Protein AF-A0A5D0MDZ2-F1 (afdb_monomer_lite)

Organism: NCBI:txid2703815

Radius of gyration: 23.21 Å; chains: 1; bounding box: 56×74×59 Å

Sequence (274 aa):
MYKKFIVL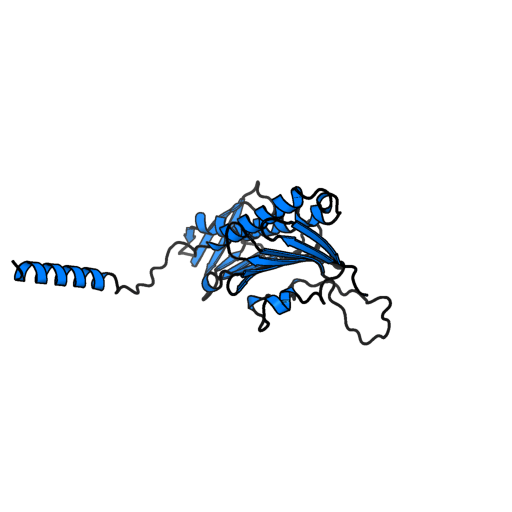ITVLLLVLFGFACSSSTGSSNNPPDADFMSTVNSSVDDLSLAAAGDSSYSEHSSYDSLFGTNPGLFPLFQNYMNLYEDFSVNATYNSQEDRWEATVPDPEEPTSDITVYGIMSDNYIELYISGSSNFEVFFYPDEDSITINITGDPSTSNPHIRAELYKSGDYYYGFTILQDSLSYACFTKFKFKNIDPTDDFQLYYGSYRPLIYSNISSLDNPAVAEVDISTYPYLRDRTVDPDSWYMNLDDMYEQINITFDGTLFEATELMGVM

Structure (mmCIF, N/CA/C/O backbone):
data_AF-A0A5D0MDZ2-F1
#
_entry.id   AF-A0A5D0MDZ2-F1
#
loop_
_atom_site.group_PDB
_atom_site.id
_atom_site.type_symbol
_atom_site.label_atom_id
_atom_site.label_alt_id
_atom_site.label_comp_id
_atom_site.label_asym_id
_atom_site.label_entity_id
_atom_site.label_seq_id
_atom_site.pdbx_PDB_ins_code
_atom_site.Cartn_x
_atom_site.Cartn_y
_atom_site.Cartn_z
_atom_site.occupancy
_atom_site.B_iso_or_equiv
_atom_site.auth_seq_id
_atom_site.auth_comp_id
_atom_site.auth_asym_id
_atom_site.auth_atom_id
_atom_site.pdbx_PDB_model_num
ATOM 1 N N . MET A 1 1 ? -29.719 -51.797 27.873 1.00 57.38 1 MET A N 1
ATOM 2 C CA . MET A 1 1 ? -28.602 -50.842 27.672 1.00 57.38 1 MET A CA 1
ATOM 3 C C . MET A 1 1 ? -28.924 -49.781 26.614 1.00 57.38 1 MET A C 1
ATOM 5 O O . MET A 1 1 ? -28.650 -48.620 26.871 1.00 57.38 1 MET A O 1
ATOM 9 N N . TYR A 1 2 ? -29.635 -50.119 25.529 1.00 54.00 2 TYR A N 1
ATOM 10 C CA . TYR A 1 2 ? -30.094 -49.174 24.489 1.00 54.00 2 TYR A CA 1
ATOM 11 C C . TYR A 1 2 ? -30.832 -47.911 24.980 1.00 54.00 2 TYR A C 1
ATOM 13 O O . TYR A 1 2 ? -30.554 -46.821 24.496 1.00 54.00 2 TYR A O 1
ATOM 21 N N . LYS A 1 3 ? -31.710 -48.006 25.990 1.00 51.12 3 LYS A N 1
ATOM 22 C CA . LYS A 1 3 ? -32.445 -46.830 26.507 1.00 51.12 3 LYS A CA 1
ATOM 23 C C . LYS A 1 3 ? -31.541 -45.765 27.144 1.00 51.12 3 LYS A C 1
ATOM 25 O O . LYS A 1 3 ? -31.846 -44.587 27.049 1.00 51.12 3 LYS A O 1
ATOM 30 N N . LYS A 1 4 ? -30.420 -46.165 27.759 1.00 60.06 4 LYS A N 1
ATOM 31 C CA . LYS A 1 4 ? -29.449 -45.219 28.338 1.00 60.06 4 LYS A CA 1
ATOM 32 C C . LYS A 1 4 ? -28.600 -44.547 27.251 1.00 60.06 4 LYS A C 1
ATOM 34 O O . LYS A 1 4 ? -28.226 -43.394 27.404 1.00 60.06 4 LYS A O 1
ATOM 39 N N . PHE A 1 5 ? -28.361 -45.251 26.143 1.00 67.38 5 PHE A N 1
ATOM 40 C CA . PHE A 1 5 ? -27.602 -44.749 24.996 1.00 67.38 5 PHE A CA 1
ATOM 41 C C . PHE A 1 5 ? -28.387 -43.696 24.195 1.00 67.38 5 PHE A C 1
ATOM 43 O O . PHE A 1 5 ? -27.829 -42.678 23.807 1.00 67.38 5 PHE A O 1
ATOM 50 N N . ILE A 1 6 ? -29.703 -43.884 24.034 1.00 75.81 6 ILE A N 1
ATOM 51 C CA . ILE A 1 6 ? -30.580 -42.905 23.364 1.00 75.81 6 ILE A CA 1
ATOM 52 C C . ILE A 1 6 ? -30.679 -41.604 24.172 1.00 75.81 6 ILE A C 1
ATOM 54 O O . ILE A 1 6 ? -30.621 -40.520 23.598 1.00 75.81 6 ILE A O 1
ATOM 58 N N . VAL A 1 7 ? -30.769 -41.697 25.504 1.00 75.25 7 VAL A N 1
ATOM 59 C CA . VAL A 1 7 ? -30.773 -40.510 26.377 1.00 75.25 7 VAL A CA 1
ATOM 60 C C . VAL A 1 7 ? -29.446 -39.756 26.270 1.00 75.25 7 VAL A C 1
ATOM 62 O O . VAL A 1 7 ? -29.462 -38.538 26.143 1.00 75.25 7 VAL A O 1
ATOM 65 N N . LEU A 1 8 ? -28.314 -40.467 26.231 1.00 74.56 8 LEU A N 1
ATOM 66 C CA . LEU A 1 8 ? -26.996 -39.855 26.053 1.00 74.56 8 LEU A CA 1
ATOM 67 C C . LEU A 1 8 ? -26.884 -39.108 24.713 1.00 74.56 8 LEU A C 1
ATOM 69 O O . LEU A 1 8 ? -26.461 -37.960 24.704 1.00 74.56 8 LEU A O 1
ATOM 73 N N . ILE A 1 9 ? -27.317 -39.719 23.605 1.00 78.75 9 ILE A N 1
ATOM 74 C CA . ILE A 1 9 ? -27.289 -39.091 22.271 1.00 78.75 9 ILE A CA 1
ATOM 75 C C . ILE A 1 9 ? -28.215 -37.872 22.202 1.00 78.75 9 ILE A C 1
ATOM 77 O O . ILE A 1 9 ? -27.853 -36.865 21.607 1.00 78.75 9 ILE A O 1
ATOM 81 N N . THR A 1 10 ? -29.387 -37.935 22.836 1.00 73.81 10 THR A N 1
ATOM 82 C CA . THR A 1 10 ? -30.348 -36.819 22.835 1.00 73.81 10 THR A CA 1
ATOM 83 C C . THR A 1 10 ? -29.827 -35.637 23.654 1.00 73.81 10 THR A C 1
ATOM 85 O O . THR A 1 10 ? -29.972 -34.495 23.234 1.00 73.81 10 THR A O 1
ATOM 88 N N . VAL A 1 11 ? -29.167 -35.899 24.789 1.00 74.62 11 VAL A N 1
ATOM 89 C CA . VAL A 1 11 ? -28.489 -34.862 25.583 1.00 74.62 11 VAL A CA 1
ATOM 90 C C . VAL A 1 11 ? -27.297 -34.285 24.816 1.00 74.62 11 VAL A C 1
ATOM 92 O O . VAL A 1 11 ? -27.131 -33.072 24.803 1.00 74.62 11 VAL A O 1
ATOM 95 N N . LEU A 1 12 ? -26.515 -35.117 24.119 1.00 69.06 12 LEU A N 1
ATOM 96 C CA . LEU A 1 12 ? -25.393 -34.648 23.302 1.00 69.06 12 LEU A CA 1
ATOM 97 C C . LEU A 1 12 ? -25.867 -33.768 22.132 1.00 69.06 12 LEU A C 1
ATOM 99 O O . LEU A 1 12 ? -25.274 -32.728 21.873 1.00 69.06 12 LEU A O 1
ATOM 103 N N . LEU A 1 13 ? -26.967 -34.142 21.469 1.00 70.56 13 LEU A N 1
ATOM 104 C CA . LEU A 1 13 ? -27.598 -33.337 20.420 1.00 70.56 13 LEU A CA 1
ATOM 105 C C . LEU A 1 13 ? -28.177 -32.029 20.972 1.00 70.56 13 LEU A C 1
ATOM 107 O O . LEU A 1 13 ? -28.015 -30.996 20.341 1.00 70.56 13 LEU A O 1
ATOM 111 N N . LEU A 1 14 ? -28.792 -32.033 22.158 1.00 63.97 14 LEU A N 1
ATOM 112 C CA . LEU A 1 14 ? -29.281 -30.806 22.801 1.00 63.97 14 LEU A CA 1
ATOM 113 C C . LEU A 1 14 ? -28.146 -29.862 23.217 1.00 63.97 14 LEU A C 1
ATOM 115 O O . LEU A 1 14 ? -28.309 -28.652 23.111 1.00 63.97 14 LEU A O 1
ATOM 119 N N . VAL A 1 15 ? -26.994 -30.394 23.638 1.00 65.88 15 VAL A N 1
ATOM 120 C CA . VAL A 1 15 ? -25.789 -29.589 23.901 1.00 65.88 15 VAL A CA 1
ATOM 121 C C . VAL A 1 15 ? -25.212 -29.036 22.593 1.00 65.88 15 VAL A C 1
ATOM 123 O O . VAL A 1 15 ? -24.874 -27.861 22.542 1.00 65.88 15 VAL A O 1
ATOM 126 N N . LEU A 1 16 ? -25.179 -29.825 21.512 1.00 55.69 16 LEU A N 1
ATOM 127 C CA . LEU A 1 16 ? -24.706 -29.370 20.196 1.00 55.69 16 LEU A CA 1
ATOM 128 C C . LEU A 1 16 ? -25.635 -28.327 19.545 1.00 55.69 16 LEU A C 1
ATOM 130 O O . LEU A 1 16 ? -25.147 -27.400 18.912 1.00 55.69 16 LEU A O 1
ATOM 134 N N . PHE A 1 17 ? -26.955 -28.419 19.742 1.00 52.59 17 PHE A N 1
ATOM 135 C CA . PHE A 1 17 ? -27.912 -27.397 19.291 1.00 52.59 17 PHE A CA 1
ATOM 136 C C . PHE A 1 17 ? -27.981 -26.177 20.229 1.00 52.59 17 PHE A C 1
ATOM 138 O O . PHE A 1 17 ? -28.345 -25.090 19.788 1.00 52.59 17 PHE A O 1
ATOM 145 N N . GLY A 1 18 ? -27.597 -26.322 21.503 1.00 46.03 18 GLY A N 1
ATOM 146 C CA . GLY A 1 18 ? -27.514 -25.222 22.471 1.00 46.03 18 GLY A CA 1
ATOM 147 C C . GLY A 1 18 ? -26.340 -24.261 22.245 1.00 46.03 18 GLY A C 1
ATOM 148 O O . GLY A 1 18 ? -26.407 -23.128 22.705 1.00 46.03 18 GLY A O 1
ATOM 149 N N . PHE A 1 19 ? -25.306 -24.674 21.501 1.00 48.75 19 PHE A N 1
ATOM 150 C CA . PHE A 1 19 ? -24.190 -23.812 21.074 1.00 48.75 19 PHE A CA 1
ATOM 151 C C . PHE A 1 19 ? -24.378 -23.199 19.671 1.00 48.75 19 PHE A C 1
ATOM 153 O O . PHE A 1 19 ? -23.482 -22.521 19.181 1.00 48.75 19 PHE A O 1
ATOM 160 N N . ALA A 1 20 ? -25.542 -23.387 19.036 1.00 39.00 20 ALA A N 1
ATOM 161 C CA . ALA A 1 20 ? -25.882 -22.792 17.735 1.00 39.00 20 ALA A CA 1
ATOM 162 C C . ALA A 1 20 ? -26.989 -21.717 17.814 1.00 39.00 20 ALA A C 1
ATOM 164 O O . ALA A 1 20 ? -27.536 -21.319 16.790 1.00 39.00 20 ALA A O 1
ATOM 165 N N . CYS A 1 21 ? -27.323 -21.231 19.014 1.00 40.91 21 CYS A N 1
ATOM 166 C CA . CYS A 1 21 ? -28.296 -20.154 19.213 1.00 40.91 21 CYS A CA 1
ATOM 167 C C . CYS A 1 21 ? -27.815 -19.165 20.282 1.00 40.91 21 CYS A C 1
ATOM 169 O O . CYS A 1 21 ? -28.290 -19.161 21.415 1.00 40.91 21 CYS A O 1
ATOM 171 N N . SER A 1 22 ? -26.904 -18.284 19.883 1.00 29.73 22 SER A N 1
ATOM 172 C CA . SER A 1 22 ? -26.732 -16.975 20.511 1.00 29.73 22 SER A CA 1
ATOM 173 C C . SER A 1 22 ? -26.185 -15.997 19.478 1.00 29.73 22 SER A C 1
ATOM 175 O O . SER A 1 22 ? -24.995 -15.709 19.440 1.00 29.73 22 SER A O 1
ATOM 177 N N . SER A 1 23 ? -27.077 -15.459 18.645 1.00 39.12 23 SER A N 1
ATOM 178 C CA . SER A 1 23 ? -26.894 -14.128 18.070 1.00 39.12 23 SER A CA 1
ATOM 179 C C . SER A 1 23 ? -27.088 -13.106 19.195 1.00 39.12 23 SER A C 1
ATOM 181 O O . SER A 1 23 ? -28.145 -12.493 19.337 1.00 39.12 23 SER A O 1
ATOM 183 N N . SER A 1 24 ? -26.087 -13.000 20.063 1.00 30.98 24 SER A N 1
ATOM 184 C CA . SER A 1 24 ? -25.822 -11.775 20.801 1.00 30.98 24 SER A CA 1
ATOM 185 C C . SER A 1 24 ? -24.787 -11.023 19.983 1.00 30.98 24 SER A C 1
ATOM 187 O O . SER A 1 24 ? -23.686 -11.534 19.797 1.00 30.98 24 SER A O 1
ATOM 189 N N . THR A 1 25 ? -25.125 -9.830 19.503 1.00 40.22 25 THR A N 1
ATOM 190 C CA . THR A 1 25 ? -24.143 -8.792 19.181 1.00 40.22 25 THR A CA 1
ATOM 191 C C . THR A 1 25 ? -23.368 -8.497 20.463 1.00 40.22 25 THR A C 1
ATOM 193 O O . THR A 1 25 ? -23.745 -7.639 21.259 1.00 40.22 25 THR A O 1
ATOM 196 N N . GLY A 1 26 ? -22.356 -9.314 20.742 1.00 31.34 26 GLY A N 1
ATOM 197 C CA . GLY A 1 26 ? -21.324 -8.967 21.693 1.00 31.34 26 GLY A CA 1
ATOM 198 C C . GLY A 1 26 ? -20.506 -7.889 21.015 1.00 31.34 26 GLY A C 1
ATOM 199 O O . GLY A 1 26 ? -19.895 -8.162 19.990 1.00 31.34 26 GLY A O 1
ATOM 200 N N . SER A 1 27 ? -20.538 -6.674 21.554 1.00 39.06 27 SER A N 1
ATOM 201 C CA . SER A 1 27 ? -19.472 -5.712 21.303 1.00 39.06 27 SER A CA 1
ATOM 202 C C . SER A 1 27 ? -18.181 -6.425 21.695 1.00 39.06 27 SER A C 1
ATOM 204 O O . SER A 1 27 ? -17.941 -6.632 22.888 1.00 39.06 27 SER A O 1
ATOM 206 N N . SER A 1 28 ? -17.395 -6.912 20.734 1.00 52.19 28 SER A N 1
ATOM 207 C CA . SER A 1 28 ? -16.008 -7.215 21.047 1.00 52.19 28 SER A CA 1
ATOM 208 C C . SER A 1 28 ? -15.406 -5.881 21.467 1.00 52.19 28 SER A C 1
ATOM 210 O O . SER A 1 28 ? -15.519 -4.888 20.757 1.00 52.19 28 SER A O 1
ATOM 212 N N . ASN A 1 29 ? -14.800 -5.820 22.650 1.00 61.34 29 ASN A N 1
ATOM 213 C CA . ASN A 1 29 ? -14.019 -4.640 23.034 1.00 61.34 29 ASN A CA 1
ATOM 214 C C . ASN A 1 29 ? -12.714 -4.537 22.222 1.00 61.34 29 ASN A C 1
ATOM 216 O O . ASN A 1 29 ? -11.935 -3.617 22.444 1.00 61.34 29 ASN A O 1
ATOM 220 N N . ASN A 1 30 ? -12.488 -5.469 21.296 1.00 74.31 30 ASN A N 1
ATOM 221 C CA . ASN A 1 30 ? -11.340 -5.513 20.411 1.00 74.31 30 ASN A CA 1
ATOM 222 C C . ASN A 1 30 ? -11.760 -5.002 19.027 1.00 74.31 30 ASN A C 1
ATOM 224 O O . ASN A 1 30 ? -12.875 -5.333 18.593 1.00 74.31 30 ASN A O 1
ATOM 228 N N . PRO A 1 31 ? -10.897 -4.229 18.350 1.00 83.00 31 PRO A N 1
ATOM 229 C CA . PRO A 1 31 ? -11.071 -3.930 16.935 1.00 83.00 31 PRO A CA 1
ATOM 230 C C . PRO A 1 31 ? -11.003 -5.225 16.094 1.00 83.00 31 PRO A C 1
ATOM 232 O O . PRO A 1 31 ? -10.580 -6.262 16.610 1.00 83.00 31 PRO A O 1
ATOM 235 N N . PRO A 1 32 ? -11.447 -5.193 14.826 1.00 82.00 32 PRO A N 1
ATOM 236 C CA . PRO A 1 32 ? -11.345 -6.333 13.915 1.00 82.00 32 PRO A CA 1
ATOM 237 C C . PRO A 1 32 ? -9.901 -6.815 13.742 1.00 82.00 32 PRO A C 1
ATOM 239 O O . PRO A 1 32 ? -8.969 -6.012 13.753 1.00 82.00 32 PRO A O 1
ATOM 242 N N . ASP A 1 33 ? -9.711 -8.109 13.522 1.00 79.25 33 ASP A N 1
ATOM 243 C CA . ASP A 1 33 ? -8.391 -8.645 13.184 1.00 79.25 33 ASP A CA 1
ATOM 244 C C . ASP A 1 33 ? -8.001 -8.232 11.744 1.00 79.25 33 ASP A C 1
ATOM 246 O O . ASP A 1 33 ? -8.870 -8.061 10.886 1.00 79.25 33 ASP A O 1
ATOM 250 N N . ALA A 1 34 ? -6.702 -8.069 11.466 1.00 75.06 34 ALA A N 1
ATOM 251 C CA . ALA A 1 34 ? -6.165 -7.821 10.117 1.00 75.06 34 ALA A CA 1
ATOM 252 C C . ALA A 1 34 ? -5.178 -8.911 9.693 1.00 75.06 34 ALA A C 1
ATOM 254 O O . ALA A 1 34 ? -4.012 -8.652 9.394 1.00 75.06 34 ALA A O 1
ATOM 255 N N . ASP A 1 35 ? -5.669 -10.148 9.633 1.00 77.00 35 ASP A N 1
ATOM 256 C CA . ASP A 1 35 ? -4.863 -11.337 9.334 1.00 77.00 35 ASP A CA 1
ATOM 257 C C . ASP A 1 35 ? -4.076 -11.231 8.010 1.00 77.00 35 ASP A C 1
ATOM 259 O O . ASP A 1 35 ? -3.009 -11.838 7.864 1.00 77.00 35 ASP A O 1
ATOM 263 N N . PHE A 1 36 ? -4.557 -10.427 7.053 1.00 80.88 36 PHE A N 1
ATOM 264 C CA . PHE A 1 36 ? -3.901 -10.222 5.762 1.00 80.88 36 PHE A CA 1
ATOM 265 C C . PHE A 1 36 ? -2.568 -9.465 5.832 1.00 80.88 36 PHE A C 1
ATOM 267 O O . PHE A 1 36 ? -1.737 -9.669 4.946 1.00 80.88 36 PHE A O 1
ATOM 274 N N . MET A 1 37 ? -2.318 -8.659 6.875 1.00 84.62 37 MET A N 1
ATOM 275 C CA . MET A 1 37 ? -1.065 -7.894 7.031 1.00 84.62 37 MET A CA 1
ATOM 276 C C . MET A 1 37 ? 0.170 -8.795 6.993 1.00 84.62 37 MET A C 1
ATOM 278 O O . MET A 1 37 ? 1.156 -8.476 6.332 1.00 84.62 37 MET A O 1
ATOM 282 N N . SER A 1 38 ? 0.081 -9.973 7.617 1.00 84.81 38 SER A N 1
ATOM 283 C CA . SER A 1 38 ? 1.158 -10.966 7.608 1.00 84.81 38 SER A CA 1
ATOM 284 C C . SER A 1 38 ? 1.569 -11.367 6.187 1.00 84.81 38 SER A C 1
ATOM 286 O O . SER A 1 38 ? 2.749 -11.363 5.856 1.00 84.81 38 SER A O 1
ATOM 288 N N . THR A 1 39 ? 0.593 -11.630 5.313 1.00 87.19 39 THR A N 1
ATOM 289 C CA . THR A 1 39 ? 0.845 -12.033 3.923 1.00 87.19 39 THR A CA 1
ATOM 290 C C . THR A 1 39 ? 1.400 -10.879 3.091 1.00 87.19 39 THR A C 1
ATOM 292 O O . THR A 1 39 ? 2.258 -11.099 2.237 1.00 87.19 39 THR A O 1
ATOM 295 N N . VAL A 1 40 ? 0.943 -9.648 3.346 1.00 87.69 40 VAL A N 1
ATOM 296 C CA . VAL A 1 40 ? 1.472 -8.435 2.701 1.00 87.69 40 VAL A CA 1
ATOM 297 C C . VAL A 1 40 ? 2.948 -8.261 3.038 1.00 87.69 40 VAL A C 1
ATOM 299 O O . VAL A 1 40 ? 3.768 -8.130 2.131 1.00 87.69 40 VAL A O 1
ATOM 302 N N . ASN A 1 41 ? 3.286 -8.308 4.329 1.00 89.31 41 ASN A N 1
ATOM 303 C CA . ASN A 1 41 ? 4.653 -8.145 4.808 1.00 89.31 41 ASN A CA 1
ATOM 304 C C . ASN A 1 41 ? 5.571 -9.236 4.256 1.00 89.31 41 ASN A C 1
ATOM 306 O O . ASN A 1 41 ? 6.581 -8.899 3.644 1.00 89.31 41 ASN A O 1
ATOM 310 N N . SER A 1 42 ? 5.175 -10.512 4.353 1.00 91.06 42 SER A N 1
ATOM 311 C CA . SER A 1 42 ? 5.939 -11.622 3.768 1.00 91.06 42 SER A CA 1
ATOM 312 C C . SER A 1 42 ? 6.158 -11.443 2.259 1.00 91.06 42 SER A C 1
ATOM 314 O O . SER A 1 42 ? 7.269 -11.631 1.774 1.00 91.06 42 SER A O 1
ATOM 316 N N . SER A 1 43 ? 5.135 -11.019 1.505 1.00 91.88 43 SER A N 1
ATOM 317 C CA . SER A 1 43 ? 5.245 -10.852 0.045 1.00 91.88 43 SER A CA 1
ATOM 318 C C . SER A 1 43 ? 6.182 -9.705 -0.353 1.00 91.88 43 SER A C 1
ATOM 320 O O . SER A 1 43 ? 6.924 -9.817 -1.330 1.00 91.88 43 SER A O 1
ATOM 322 N N . VAL A 1 44 ? 6.156 -8.591 0.387 1.00 90.31 44 VAL A N 1
ATOM 323 C CA . VAL A 1 44 ? 7.070 -7.457 0.166 1.00 90.31 44 VAL A CA 1
ATOM 324 C C . VAL A 1 44 ? 8.500 -7.827 0.572 1.00 90.31 44 VAL A C 1
ATOM 326 O O . VAL A 1 44 ? 9.441 -7.469 -0.139 1.00 90.31 44 VAL A O 1
ATOM 329 N N . ASP A 1 45 ? 8.673 -8.588 1.654 1.00 90.62 45 ASP A N 1
ATOM 330 C CA . ASP A 1 45 ? 9.977 -9.087 2.097 1.00 90.62 45 ASP A CA 1
ATOM 331 C C . ASP A 1 45 ? 10.589 -10.058 1.075 1.00 90.62 45 ASP A C 1
ATOM 333 O O . ASP A 1 45 ? 11.762 -9.910 0.724 1.00 90.62 45 ASP A O 1
ATOM 337 N N . ASP A 1 46 ? 9.799 -10.992 0.533 1.00 92.75 46 ASP A N 1
ATOM 338 C CA . ASP A 1 46 ? 10.215 -11.905 -0.540 1.00 92.75 46 ASP A CA 1
ATOM 339 C C . ASP A 1 46 ? 10.721 -11.124 -1.767 1.00 92.75 46 ASP A C 1
ATOM 341 O O . ASP A 1 46 ? 11.811 -11.398 -2.284 1.00 92.75 46 ASP A O 1
ATOM 345 N N . LEU A 1 47 ? 9.977 -10.096 -2.198 1.00 93.50 47 LEU A N 1
ATOM 346 C CA . LEU A 1 47 ? 10.379 -9.224 -3.304 1.00 93.50 47 LEU A CA 1
ATOM 347 C C . LEU A 1 47 ? 11.665 -8.446 -2.989 1.00 93.50 47 LEU A C 1
ATOM 349 O O . LEU A 1 47 ? 12.556 -8.361 -3.834 1.00 93.50 47 LEU A O 1
ATOM 353 N N . SER A 1 48 ? 11.768 -7.877 -1.787 1.00 91.88 48 SER A N 1
ATOM 354 C CA . SER A 1 48 ? 12.928 -7.097 -1.337 1.00 91.88 48 SER A CA 1
ATOM 355 C C . SER A 1 48 ? 14.199 -7.952 -1.295 1.00 91.88 48 SER A C 1
ATOM 357 O O . SER A 1 48 ? 15.253 -7.547 -1.793 1.00 91.88 48 SER A O 1
ATOM 359 N N . LEU A 1 49 ? 14.096 -9.184 -0.786 1.00 92.69 49 LEU A N 1
ATOM 360 C CA . LEU A 1 49 ? 15.189 -10.157 -0.778 1.00 92.69 49 LEU A CA 1
ATOM 361 C C . LEU A 1 49 ? 15.615 -10.550 -2.195 1.00 92.69 49 LEU A C 1
ATOM 363 O O . LEU A 1 49 ? 16.815 -10.633 -2.473 1.00 92.69 49 LEU A O 1
ATOM 367 N N . ALA A 1 50 ? 14.652 -10.775 -3.091 1.00 93.94 50 ALA A N 1
ATOM 368 C CA . ALA A 1 50 ? 14.925 -11.104 -4.484 1.00 93.94 50 ALA A CA 1
ATOM 369 C C . ALA A 1 50 ? 15.630 -9.943 -5.213 1.00 93.94 50 ALA A C 1
ATOM 371 O O . ALA A 1 50 ? 16.658 -10.158 -5.857 1.00 93.94 50 ALA A O 1
ATOM 372 N N . ALA A 1 51 ? 15.150 -8.709 -5.028 1.00 93.06 51 ALA A N 1
ATOM 373 C CA . ALA A 1 51 ? 15.742 -7.504 -5.604 1.00 93.06 51 ALA A CA 1
ATOM 374 C C . ALA A 1 51 ? 17.173 -7.253 -5.094 1.00 93.06 51 ALA A C 1
ATOM 376 O O . ALA A 1 51 ? 18.059 -6.920 -5.879 1.00 93.06 51 ALA A O 1
ATOM 377 N N . ALA A 1 52 ? 17.428 -7.456 -3.796 1.00 92.62 52 ALA A N 1
ATOM 378 C CA . ALA A 1 52 ? 18.762 -7.324 -3.205 1.00 92.62 52 ALA A CA 1
ATOM 379 C C . ALA A 1 52 ? 19.752 -8.397 -3.702 1.00 92.62 52 ALA A C 1
ATOM 381 O O . ALA A 1 52 ? 20.967 -8.186 -3.686 1.00 92.62 52 ALA A O 1
ATOM 382 N N . GLY A 1 53 ? 19.241 -9.560 -4.121 1.00 91.44 53 GLY A N 1
ATOM 383 C CA . GLY A 1 53 ? 20.026 -10.641 -4.716 1.00 91.44 53 GLY A CA 1
ATOM 384 C C . GLY A 1 53 ? 20.406 -10.405 -6.181 1.00 91.44 53 GLY A C 1
ATOM 385 O O . GLY A 1 53 ? 21.349 -11.035 -6.669 1.00 91.44 53 GLY A O 1
ATOM 386 N N . ASP A 1 54 ? 19.714 -9.499 -6.877 1.00 92.94 54 ASP A N 1
ATOM 387 C CA . ASP A 1 54 ? 19.985 -9.154 -8.269 1.00 92.94 54 ASP A CA 1
ATOM 388 C C . ASP A 1 54 ? 20.987 -7.991 -8.362 1.00 92.94 54 ASP A C 1
ATOM 390 O O . ASP A 1 54 ? 20.672 -6.812 -8.178 1.00 92.94 54 ASP A O 1
ATOM 394 N N . SER A 1 55 ? 22.244 -8.319 -8.675 1.00 89.38 55 SER A N 1
ATOM 395 C CA . SER A 1 55 ? 23.306 -7.317 -8.824 1.00 89.38 55 SER A CA 1
ATOM 396 C C . SER A 1 55 ? 23.065 -6.344 -9.978 1.00 89.38 55 SER A C 1
ATOM 398 O O . SER A 1 55 ? 23.572 -5.232 -9.944 1.00 89.38 55 SER A O 1
ATOM 400 N N . SER A 1 56 ? 22.347 -6.764 -11.023 1.00 88.00 56 SER A N 1
ATOM 401 C CA . SER A 1 56 ? 22.059 -5.885 -12.151 1.00 88.00 56 SER A CA 1
ATOM 402 C C . SER A 1 56 ?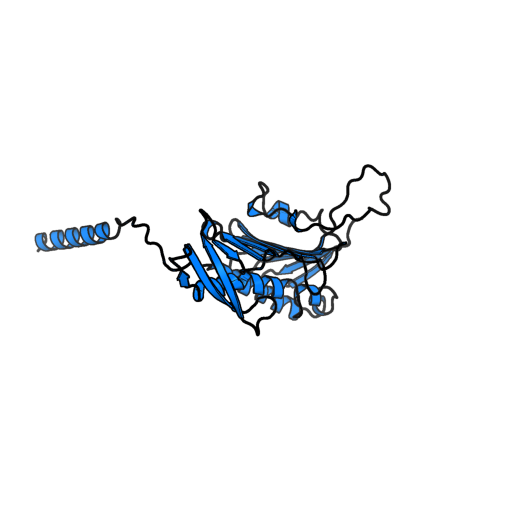 21.034 -4.842 -11.752 1.00 88.00 56 SER A C 1
ATOM 404 O O . SER A 1 56 ? 21.269 -3.675 -12.023 1.00 88.00 56 SER A O 1
ATOM 406 N N . TYR A 1 57 ? 19.964 -5.240 -11.063 1.00 90.12 57 TYR A N 1
ATOM 407 C CA . TYR A 1 57 ? 18.901 -4.339 -10.636 1.00 90.12 57 TYR A CA 1
ATOM 408 C C . TYR A 1 57 ? 19.274 -3.467 -9.431 1.00 90.12 57 TYR A C 1
ATOM 410 O O . TYR A 1 57 ? 18.956 -2.282 -9.423 1.00 90.12 57 TYR A O 1
ATOM 418 N N . SER A 1 58 ? 19.986 -4.009 -8.440 1.00 88.69 58 SER A N 1
ATOM 419 C CA . SER A 1 58 ? 20.397 -3.259 -7.237 1.00 88.69 58 SER A CA 1
ATOM 420 C C . SER A 1 58 ? 21.297 -2.045 -7.514 1.00 88.69 58 SER A C 1
ATOM 422 O O . SER A 1 58 ? 21.420 -1.164 -6.668 1.00 88.69 58 SER A O 1
ATOM 424 N N . GLU A 1 59 ? 21.897 -1.961 -8.705 1.00 86.62 59 GLU A N 1
ATOM 425 C CA . GLU A 1 59 ? 22.665 -0.800 -9.169 1.00 86.62 59 GLU A CA 1
ATOM 426 C C . GLU A 1 59 ? 21.808 0.250 -9.920 1.00 86.62 59 GLU A C 1
ATOM 428 O O . GLU A 1 59 ? 22.307 1.338 -10.225 1.00 86.62 59 GLU A O 1
ATOM 433 N N . HIS A 1 60 ? 20.528 -0.028 -10.225 1.00 87.00 60 HIS A N 1
ATOM 434 C CA . HIS A 1 60 ? 19.622 0.940 -10.863 1.00 87.00 60 HIS A CA 1
ATOM 435 C C . HIS A 1 60 ? 19.225 2.056 -9.894 1.00 87.00 60 HIS A C 1
ATOM 437 O O . HIS A 1 60 ? 18.943 1.829 -8.719 1.00 87.00 60 HIS A O 1
ATOM 443 N N . SER A 1 61 ? 19.063 3.272 -10.423 1.00 84.81 61 SER A N 1
ATOM 444 C CA . SER A 1 61 ? 18.642 4.442 -9.638 1.00 84.81 61 SER A CA 1
ATOM 445 C C . SER A 1 61 ? 17.258 4.302 -8.998 1.00 84.81 61 SER A C 1
ATOM 447 O O . SER A 1 61 ? 16.968 4.988 -8.025 1.00 84.81 61 SER A O 1
ATOM 449 N N . SER A 1 62 ? 16.396 3.437 -9.534 1.00 87.31 62 SER A N 1
ATOM 450 C CA . SER A 1 62 ? 15.064 3.161 -8.987 1.00 87.31 62 SER A CA 1
ATOM 451 C C . SER A 1 62 ? 15.066 2.257 -7.761 1.00 87.31 62 SER A C 1
ATOM 453 O O . SER A 1 62 ? 14.069 2.223 -7.044 1.00 87.31 62 SER A O 1
ATOM 455 N N . TYR A 1 63 ? 16.140 1.488 -7.547 1.00 90.19 63 TYR A N 1
ATOM 456 C CA . TYR A 1 63 ? 16.211 0.520 -6.457 1.00 90.19 63 TYR A CA 1
ATOM 457 C C . TYR A 1 63 ? 16.038 1.222 -5.108 1.00 90.19 63 TYR A C 1
ATOM 459 O O . TYR A 1 63 ? 15.143 0.878 -4.338 1.00 90.19 63 TYR A O 1
ATOM 467 N N . ASP A 1 64 ? 16.823 2.276 -4.870 1.00 88.25 64 ASP A N 1
ATOM 468 C CA . ASP A 1 64 ? 16.755 3.063 -3.636 1.00 88.25 64 ASP A CA 1
ATOM 469 C C . ASP A 1 64 ? 15.381 3.728 -3.450 1.00 88.25 64 ASP A C 1
ATOM 471 O O . ASP A 1 64 ? 14.897 3.841 -2.326 1.00 88.25 64 ASP A O 1
ATOM 475 N N . SER A 1 65 ? 14.711 4.132 -4.535 1.00 87.38 65 SER A N 1
ATOM 476 C CA . SER A 1 65 ? 13.367 4.723 -4.461 1.00 87.38 65 SER A CA 1
ATOM 477 C C . SER A 1 65 ? 12.290 3.721 -4.041 1.00 87.38 65 SER A C 1
ATOM 479 O O . SER A 1 65 ? 11.322 4.109 -3.390 1.00 87.38 65 SER A O 1
ATOM 481 N N . LEU A 1 66 ? 12.434 2.443 -4.396 1.00 89.38 66 LEU A N 1
ATOM 482 C CA . LEU A 1 66 ? 11.475 1.397 -4.034 1.00 89.38 66 LEU A CA 1
ATOM 483 C C . LEU A 1 66 ? 11.796 0.756 -2.680 1.00 89.38 66 LEU A C 1
ATOM 485 O O . LEU A 1 66 ? 10.898 0.609 -1.854 1.00 89.38 66 LEU A O 1
ATOM 489 N N . PHE A 1 67 ? 13.065 0.417 -2.444 1.00 90.00 67 PHE A N 1
ATOM 490 C CA . PHE A 1 67 ? 13.511 -0.431 -1.331 1.00 90.00 67 PHE A CA 1
ATOM 491 C C . PHE A 1 67 ? 14.417 0.287 -0.316 1.00 90.00 67 PHE A C 1
ATOM 493 O O . PHE A 1 67 ? 14.806 -0.305 0.690 1.00 90.00 67 PHE A O 1
ATOM 500 N N . GLY A 1 68 ? 14.789 1.547 -0.559 1.00 83.12 68 GLY A N 1
ATOM 501 C CA . GLY A 1 68 ? 15.682 2.304 0.319 1.00 83.12 68 GLY A CA 1
ATOM 502 C C . GLY A 1 68 ? 15.074 2.616 1.688 1.00 83.12 68 GLY A C 1
ATOM 503 O O . GLY A 1 68 ? 13.865 2.692 1.868 1.00 83.12 68 GLY A O 1
ATOM 504 N N . THR A 1 69 ? 15.920 2.856 2.687 1.00 67.81 69 THR A N 1
ATOM 505 C CA . THR A 1 69 ? 15.484 3.045 4.082 1.00 67.81 69 THR A CA 1
ATOM 506 C C . THR A 1 69 ? 15.003 4.460 4.418 1.00 67.81 69 THR A C 1
ATOM 508 O O . THR A 1 69 ? 14.636 4.699 5.565 1.00 67.81 69 THR A O 1
ATOM 511 N N . ASN A 1 70 ? 15.023 5.416 3.475 1.00 63.06 70 ASN A N 1
ATOM 512 C CA . ASN A 1 70 ? 14.660 6.806 3.779 1.00 63.06 70 ASN A CA 1
ATOM 513 C C . ASN A 1 70 ? 14.172 7.627 2.556 1.00 63.06 70 ASN A C 1
ATOM 515 O O . ASN A 1 70 ? 14.981 8.337 1.952 1.00 63.06 70 ASN A O 1
ATOM 519 N N . PRO A 1 71 ? 12.877 7.594 2.181 1.00 59.97 71 PRO A N 1
ATOM 520 C CA . PRO A 1 71 ? 11.824 6.645 2.528 1.00 59.97 71 PRO A CA 1
ATOM 521 C C . PRO A 1 71 ? 11.463 5.844 1.266 1.00 59.97 71 PRO A C 1
ATOM 523 O O . PRO A 1 71 ? 10.681 6.301 0.431 1.00 59.97 71 PRO A O 1
ATOM 526 N N . GLY A 1 72 ? 12.078 4.6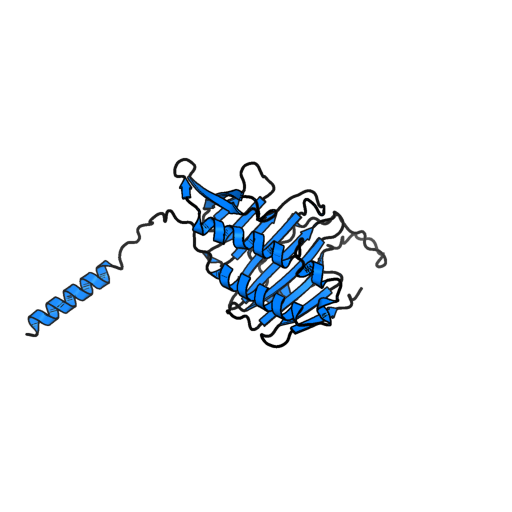79 1.066 1.00 78.19 72 GLY A N 1
ATOM 527 C CA . GLY A 1 72 ? 11.693 3.813 -0.047 1.00 78.19 72 GLY A CA 1
ATOM 528 C C . GLY A 1 72 ? 10.188 3.553 -0.000 1.00 78.19 72 GLY A C 1
ATOM 529 O O . GLY A 1 72 ? 9.606 3.422 1.081 1.00 78.19 72 GLY A O 1
ATOM 530 N N . LEU A 1 73 ? 9.549 3.507 -1.167 1.00 83.81 73 LEU A N 1
ATOM 531 C CA . LEU A 1 73 ? 8.091 3.413 -1.272 1.00 83.81 73 LEU A CA 1
ATOM 532 C C . LEU A 1 73 ? 7.521 2.195 -0.543 1.00 83.81 73 LEU A C 1
ATOM 534 O O . LEU A 1 73 ? 6.449 2.299 0.049 1.00 83.81 73 LEU A O 1
ATOM 538 N N . PHE A 1 74 ? 8.223 1.059 -0.565 1.00 83.56 74 PHE A N 1
ATOM 539 C CA . PHE A 1 74 ? 7.766 -0.150 0.112 1.00 83.56 74 PHE A CA 1
ATOM 540 C C . PHE A 1 74 ? 7.942 -0.117 1.627 1.00 83.56 74 PHE A C 1
ATOM 542 O O . PHE A 1 74 ? 6.951 -0.376 2.305 1.00 83.56 74 PHE A O 1
ATOM 549 N N . PRO A 1 75 ? 9.114 0.247 2.182 1.00 84.38 75 PRO A N 1
ATOM 550 C CA . PRO A 1 75 ? 9.232 0.467 3.621 1.00 84.38 75 PRO A CA 1
ATOM 551 C C . PRO A 1 75 ? 8.191 1.454 4.163 1.00 84.38 75 PRO A C 1
ATOM 553 O O . PRO A 1 75 ? 7.572 1.198 5.191 1.00 84.38 75 PRO A O 1
ATOM 556 N N . LEU A 1 76 ? 7.939 2.551 3.441 1.00 80.50 76 LEU A N 1
ATOM 557 C CA . LEU A 1 76 ? 6.921 3.526 3.830 1.00 80.50 76 LEU A CA 1
ATOM 558 C C . LEU A 1 76 ? 5.514 2.919 3.814 1.00 80.50 76 LEU A C 1
ATOM 560 O O . LEU A 1 76 ? 4.750 3.089 4.760 1.00 80.50 76 LEU A O 1
ATOM 564 N N . PHE A 1 77 ? 5.183 2.183 2.752 1.00 82.94 77 PHE A N 1
ATOM 565 C CA . PHE A 1 77 ? 3.928 1.448 2.659 1.00 82.94 77 PHE A CA 1
ATOM 566 C C . PHE A 1 77 ? 3.775 0.458 3.822 1.00 82.94 77 PHE A C 1
ATOM 568 O O . PHE A 1 77 ? 2.769 0.521 4.518 1.00 82.94 77 PHE A O 1
ATOM 575 N N . GLN A 1 78 ? 4.779 -0.381 4.104 1.00 85.62 78 GLN A N 1
ATOM 576 C CA . GLN A 1 78 ? 4.759 -1.323 5.230 1.00 85.62 78 GLN A CA 1
ATOM 577 C C . GLN A 1 78 ? 4.529 -0.608 6.568 1.00 85.62 78 GLN A C 1
ATOM 579 O O . GLN A 1 78 ? 3.681 -1.046 7.337 1.00 85.62 78 GLN A O 1
ATOM 584 N N . ASN A 1 79 ? 5.197 0.522 6.829 1.00 84.88 79 ASN A N 1
ATOM 585 C CA . ASN A 1 79 ? 4.999 1.283 8.067 1.00 84.88 79 ASN A CA 1
ATOM 586 C C . ASN A 1 79 ? 3.537 1.720 8.263 1.00 84.88 79 ASN A C 1
ATOM 588 O O . ASN A 1 79 ? 2.976 1.521 9.339 1.00 84.88 79 ASN A O 1
ATOM 592 N N . TYR A 1 80 ? 2.894 2.284 7.234 1.00 84.00 80 TYR A N 1
ATOM 593 C CA . TYR A 1 80 ? 1.490 2.706 7.347 1.00 84.00 80 TYR A CA 1
ATOM 594 C C . TYR A 1 80 ? 0.507 1.535 7.384 1.00 84.00 80 TYR A C 1
ATOM 596 O O . TYR A 1 80 ? -0.524 1.631 8.045 1.00 84.00 80 TYR A O 1
ATOM 604 N N . MET A 1 81 ? 0.811 0.434 6.698 1.00 83.75 81 MET A N 1
ATOM 605 C CA . MET A 1 81 ? -0.015 -0.776 6.729 1.00 83.75 81 MET A CA 1
ATOM 606 C C . MET A 1 81 ? 0.032 -1.426 8.123 1.00 83.75 81 MET A C 1
ATOM 608 O O . MET A 1 81 ? -1.012 -1.747 8.694 1.00 83.75 81 MET A O 1
ATOM 612 N N . ASN A 1 82 ? 1.225 -1.509 8.719 1.00 86.56 82 ASN A N 1
ATOM 613 C CA . ASN A 1 82 ? 1.455 -2.079 10.051 1.00 86.56 82 ASN A CA 1
ATOM 614 C C . ASN A 1 82 ? 0.828 -1.262 11.182 1.00 86.56 82 ASN A C 1
ATOM 616 O O . ASN A 1 82 ? 0.547 -1.818 12.242 1.00 86.56 82 ASN A O 1
ATOM 620 N N . LEU A 1 83 ? 0.532 0.023 10.952 1.00 88.19 83 LEU A N 1
ATOM 621 C CA . LEU A 1 83 ? -0.154 0.878 11.920 1.00 88.19 83 LEU A CA 1
ATOM 622 C C . LEU A 1 83 ? -1.396 0.202 12.512 1.00 88.19 83 LEU A C 1
ATOM 624 O O . LEU A 1 83 ? -1.661 0.324 13.705 1.00 88.19 83 LEU A O 1
ATOM 628 N N . TYR A 1 84 ? -2.170 -0.508 11.690 1.00 87.88 84 TYR A N 1
ATOM 629 C CA . TYR A 1 84 ? -3.364 -1.186 12.181 1.00 87.88 84 TYR A CA 1
ATOM 630 C C . TYR A 1 84 ? -3.097 -2.498 12.870 1.00 87.88 84 TYR A C 1
ATOM 632 O O . TYR A 1 84 ? -3.813 -2.822 13.811 1.00 87.88 84 TYR A O 1
ATOM 640 N N . GLU A 1 85 ? -2.084 -3.244 12.442 1.00 87.81 85 GLU A N 1
ATOM 641 C CA . GLU A 1 85 ? -1.648 -4.413 13.194 1.00 87.81 85 GLU A CA 1
ATOM 642 C C . GLU A 1 85 ? -1.281 -3.981 14.623 1.00 87.81 85 GLU A C 1
ATOM 644 O O . GLU A 1 85 ? -1.877 -4.468 15.588 1.00 87.81 85 GLU A O 1
ATOM 649 N N . ASP A 1 86 ? -0.443 -2.951 14.760 1.00 89.88 86 ASP A N 1
ATOM 650 C CA . ASP A 1 86 ? -0.057 -2.382 16.053 1.00 89.88 86 ASP A CA 1
ATOM 651 C C . ASP A 1 86 ? -1.251 -1.799 16.819 1.00 89.88 86 ASP A C 1
ATOM 653 O O . ASP A 1 86 ? -1.383 -2.000 18.033 1.00 89.88 86 ASP A O 1
ATOM 657 N N . PHE A 1 87 ? -2.153 -1.100 16.127 1.00 90.62 87 PHE A N 1
ATOM 658 C CA . PHE A 1 87 ? -3.379 -0.578 16.720 1.00 90.62 87 PHE A CA 1
ATOM 659 C C . PHE A 1 87 ? -4.245 -1.713 17.263 1.00 90.62 87 PHE A C 1
ATOM 661 O O . PHE A 1 87 ? -4.676 -1.657 18.410 1.00 90.62 87 PHE A O 1
ATOM 668 N N . SER A 1 88 ? -4.476 -2.761 16.473 1.00 87.94 88 SER A N 1
ATOM 669 C CA . SER A 1 88 ? -5.378 -3.861 16.812 1.00 87.94 88 SER A CA 1
ATOM 670 C C . SER A 1 88 ? -4.933 -4.621 18.061 1.00 87.94 88 SER A C 1
ATOM 672 O O . SER A 1 88 ? -5.761 -4.999 18.892 1.00 87.94 88 SER A O 1
ATOM 674 N N . VAL A 1 89 ? -3.616 -4.753 18.243 1.00 87.88 89 VAL A N 1
ATOM 675 C CA . VAL A 1 89 ? -2.993 -5.414 19.393 1.00 87.88 89 VAL A CA 1
ATOM 676 C C . VAL A 1 89 ? -3.064 -4.556 20.661 1.00 87.88 89 VAL A C 1
ATOM 678 O O . VAL A 1 89 ? -3.235 -5.095 21.757 1.00 87.88 89 VAL A O 1
ATOM 681 N N . ASN A 1 90 ? -2.933 -3.232 20.534 1.00 89.44 90 ASN A N 1
ATOM 682 C CA . ASN A 1 90 ? -2.793 -2.317 21.673 1.00 89.44 90 ASN A CA 1
ATOM 683 C C . ASN A 1 90 ? -4.067 -1.517 22.004 1.00 89.44 90 ASN A C 1
ATOM 685 O O . ASN A 1 90 ? -4.119 -0.836 23.034 1.00 89.44 90 ASN A O 1
ATOM 689 N N . ALA A 1 91 ? -5.095 -1.583 21.158 1.00 91.38 91 ALA A N 1
ATOM 690 C CA . ALA A 1 91 ? -6.297 -0.774 21.280 1.00 91.38 91 ALA A CA 1
ATOM 691 C C . ALA A 1 91 ? -7.099 -1.090 22.544 1.00 91.38 91 ALA A C 1
ATOM 693 O O . ALA A 1 91 ? -7.450 -2.231 22.845 1.00 91.38 91 ALA A O 1
ATOM 694 N N . THR A 1 92 ? -7.479 -0.031 23.254 1.00 91.50 92 THR A N 1
ATOM 695 C CA . THR A 1 92 ? -8.433 -0.074 24.361 1.00 91.50 92 THR A CA 1
ATOM 696 C C . THR A 1 92 ? -9.681 0.718 23.987 1.00 91.50 92 THR A C 1
ATOM 698 O O . THR A 1 92 ? -9.593 1.863 23.553 1.00 91.50 92 THR A O 1
ATOM 701 N N . TYR A 1 93 ? -10.861 0.125 24.174 1.00 91.19 93 TYR A N 1
ATOM 702 C CA . TYR A 1 93 ? -12.127 0.799 23.887 1.00 91.19 93 TYR A CA 1
ATOM 703 C C . TYR A 1 93 ? -12.506 1.818 24.979 1.00 91.19 93 TYR A C 1
ATOM 705 O O . TYR A 1 93 ? -12.680 1.470 26.153 1.00 91.19 93 TYR A O 1
ATOM 713 N N . ASN A 1 94 ? -12.679 3.080 24.585 1.00 90.00 94 ASN A N 1
ATOM 714 C CA . ASN A 1 94 ? -13.134 4.189 25.415 1.00 90.00 94 ASN A CA 1
ATOM 715 C C . ASN A 1 94 ? -14.650 4.391 25.258 1.00 90.00 94 ASN A C 1
ATOM 717 O O . ASN A 1 94 ? -15.132 5.133 24.406 1.00 90.00 94 ASN A O 1
ATOM 721 N N . SER A 1 95 ? -15.413 3.772 26.159 1.00 87.69 95 SER A N 1
ATOM 722 C CA . SER A 1 95 ? -16.884 3.864 26.172 1.00 87.69 95 SER A CA 1
ATOM 723 C C . SER A 1 95 ? -17.470 5.268 26.417 1.00 87.69 95 SER A C 1
ATOM 725 O O . SER A 1 95 ? -18.674 5.445 26.254 1.00 87.69 95 SER A O 1
ATOM 727 N N . GLN A 1 96 ? -16.675 6.258 26.849 1.00 90.38 96 GLN A N 1
ATOM 728 C CA . GLN A 1 96 ? -17.170 7.630 27.048 1.00 90.38 96 GLN A CA 1
ATOM 729 C C . GLN A 1 96 ? -17.196 8.427 25.746 1.00 90.38 96 GLN A C 1
ATOM 731 O O . GLN A 1 96 ? -18.043 9.305 25.587 1.00 90.38 96 GLN A O 1
ATOM 736 N N . GLU A 1 97 ? -16.268 8.122 24.843 1.00 88.44 97 GLU A N 1
ATOM 737 C CA . GLU A 1 97 ? -16.103 8.807 23.560 1.00 88.44 97 GLU A CA 1
ATOM 738 C C . GLU A 1 97 ? -16.429 7.910 22.360 1.00 88.44 97 GLU A C 1
ATOM 740 O O . GLU A 1 97 ? -16.309 8.368 21.231 1.00 88.44 97 GLU A O 1
ATOM 745 N N . ASP A 1 98 ? -16.873 6.674 22.615 1.00 88.62 98 ASP A N 1
ATOM 746 C 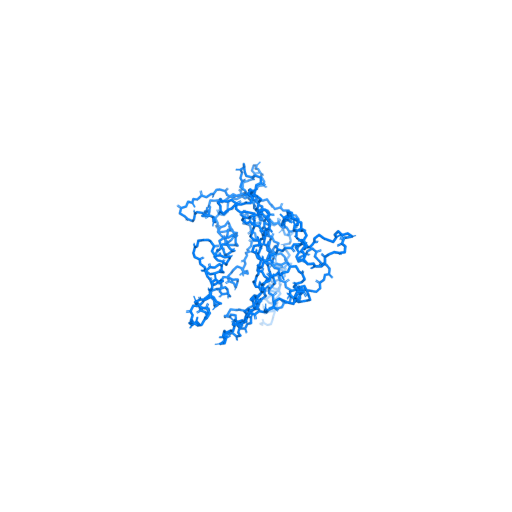CA . ASP A 1 98 ? -17.289 5.684 21.614 1.00 88.62 98 ASP A CA 1
ATOM 747 C C . ASP A 1 98 ? -16.225 5.433 20.533 1.00 88.62 98 ASP A C 1
ATOM 749 O O . ASP A 1 98 ? -16.486 5.472 19.333 1.00 88.62 98 ASP A O 1
ATOM 753 N N . ARG A 1 99 ? -14.982 5.220 20.976 1.00 91.25 99 ARG A N 1
ATOM 754 C CA . ARG A 1 99 ? -13.829 4.996 20.095 1.00 91.25 99 ARG A CA 1
ATOM 755 C C . ARG A 1 99 ? -12.792 4.082 20.735 1.00 91.25 99 ARG A C 1
ATOM 757 O O . ARG A 1 99 ? -12.731 3.962 21.958 1.00 91.25 99 ARG A O 1
ATOM 764 N N . TRP A 1 100 ? -11.951 3.469 19.916 1.00 93.06 100 TRP A N 1
ATOM 765 C CA . TRP A 1 100 ? -10.749 2.760 20.351 1.00 93.06 100 TRP A CA 1
ATOM 766 C C . TRP A 1 100 ? -9.560 3.713 20.388 1.00 93.06 100 TRP A C 1
ATOM 768 O O . TRP A 1 100 ? -9.480 4.647 19.594 1.00 93.06 100 TRP A O 1
ATOM 778 N N . GLU A 1 101 ? -8.632 3.475 21.306 1.00 94.38 101 GLU A N 1
ATOM 779 C CA . GLU A 1 101 ? -7.423 4.282 21.465 1.00 94.38 101 GLU A CA 1
ATOM 780 C C . GLU A 1 101 ? -6.223 3.355 21.643 1.00 94.38 101 GLU A C 1
ATOM 782 O O . GLU A 1 101 ? -6.282 2.421 22.446 1.00 94.38 101 GLU A O 1
ATOM 787 N N . ALA A 1 102 ? -5.140 3.615 20.917 1.00 93.31 102 ALA A N 1
ATOM 788 C CA . ALA A 1 102 ? -3.890 2.877 21.045 1.00 93.31 102 ALA A CA 1
ATOM 789 C C . ALA A 1 102 ? -2.699 3.836 20.996 1.00 93.31 102 ALA A C 1
ATOM 791 O O . ALA A 1 102 ? -2.730 4.851 20.299 1.00 93.31 102 ALA A O 1
ATOM 792 N N . THR A 1 103 ? -1.635 3.494 21.717 1.00 93.75 103 THR A N 1
ATOM 793 C CA . THR A 1 103 ? -0.315 4.098 21.522 1.00 93.75 103 THR A CA 1
ATOM 794 C C . THR A 1 103 ? 0.515 3.131 20.692 1.00 93.75 103 THR A C 1
ATOM 796 O O . THR A 1 103 ? 0.686 1.983 21.101 1.00 93.75 103 THR A O 1
ATOM 799 N N . VAL A 1 104 ? 0.972 3.585 19.529 1.00 92.50 104 VAL A N 1
ATOM 800 C CA . VAL A 1 104 ? 1.691 2.782 18.528 1.00 92.50 104 VAL A CA 1
ATOM 801 C C . VAL A 1 104 ? 2.924 3.550 18.039 1.00 92.50 104 VAL A C 1
ATOM 803 O O . VAL A 1 104 ? 2.947 4.777 18.190 1.00 92.50 104 VAL A O 1
ATOM 806 N N . PRO A 1 105 ? 3.933 2.876 17.460 1.00 90.50 105 PRO A N 1
ATOM 807 C CA . PRO A 1 105 ? 5.055 3.558 16.825 1.00 90.50 105 PRO A CA 1
ATOM 808 C C . PRO A 1 105 ? 4.585 4.526 15.732 1.00 90.50 105 PRO A C 1
ATOM 810 O O . PRO A 1 105 ? 3.650 4.227 14.988 1.00 90.50 105 PRO A O 1
ATOM 813 N N . ASP A 1 106 ? 5.231 5.685 15.622 1.00 87.06 106 ASP A N 1
ATOM 814 C CA . ASP A 1 106 ? 4.976 6.620 14.526 1.00 87.06 106 ASP A CA 1
ATOM 815 C C . ASP A 1 106 ? 5.474 6.015 13.195 1.00 87.06 106 ASP A C 1
ATOM 817 O O . ASP A 1 106 ? 6.655 5.656 13.101 1.00 87.06 106 ASP A O 1
ATOM 821 N N . PRO A 1 107 ? 4.622 5.887 12.156 1.00 80.94 107 PRO A N 1
ATOM 822 C CA . PRO A 1 107 ? 5.031 5.334 10.865 1.00 80.94 107 PRO A CA 1
ATOM 823 C C . PRO A 1 107 ? 6.095 6.180 10.141 1.00 80.94 107 PRO A C 1
ATOM 825 O O . PRO A 1 107 ? 6.812 5.650 9.286 1.00 80.94 107 PRO A O 1
ATOM 828 N N . GLU A 1 108 ? 6.228 7.466 10.480 1.00 78.19 108 GLU A N 1
ATOM 829 C CA . GLU A 1 108 ? 7.247 8.376 9.940 1.00 78.19 108 GLU A CA 1
ATOM 830 C C . GLU A 1 108 ? 8.512 8.416 10.811 1.00 78.19 108 GLU A C 1
ATOM 832 O O . GLU A 1 108 ? 9.623 8.559 10.294 1.00 78.19 108 GLU A O 1
ATOM 837 N N . GLU A 1 109 ? 8.370 8.235 12.127 1.00 80.81 109 GLU A N 1
ATOM 838 C CA . GLU A 1 109 ? 9.482 8.194 13.083 1.00 80.81 109 GLU A CA 1
ATOM 839 C C . GLU A 1 109 ? 9.347 7.007 14.064 1.00 80.81 109 GLU A C 1
ATOM 841 O O . GLU A 1 109 ? 8.988 7.210 15.226 1.00 80.81 109 GLU A O 1
ATOM 846 N N . PRO A 1 110 ? 9.722 5.768 13.672 1.00 75.88 110 PRO A N 1
ATOM 847 C CA . PRO A 1 110 ? 9.482 4.549 14.467 1.00 75.88 110 PRO A CA 1
ATOM 848 C C . PRO A 1 110 ? 10.157 4.503 15.847 1.00 75.88 110 PRO A C 1
ATOM 850 O O . PRO A 1 110 ? 9.933 3.590 16.638 1.00 75.88 110 PRO A O 1
ATOM 853 N N . THR A 1 111 ? 11.045 5.454 16.141 1.00 84.12 111 THR A N 1
ATOM 854 C CA . THR A 1 111 ? 11.650 5.640 17.467 1.00 84.12 111 THR A CA 1
ATOM 855 C C . THR A 1 111 ? 10.776 6.450 18.426 1.00 84.12 111 THR A C 1
ATOM 857 O O . THR A 1 111 ? 11.167 6.656 19.578 1.00 84.12 111 THR A O 1
ATOM 860 N N . SER A 1 112 ? 9.636 6.938 17.950 1.00 89.50 112 SER A N 1
ATOM 861 C CA . SER A 1 112 ? 8.658 7.730 18.680 1.00 89.50 112 SER A CA 1
ATOM 862 C C . SER A 1 112 ? 7.302 7.028 18.673 1.00 89.50 112 SER A C 1
ATOM 864 O O . SER A 1 112 ? 7.033 6.199 17.806 1.00 89.50 112 SER A O 1
ATOM 866 N N . ASP A 1 113 ? 6.463 7.368 19.650 1.00 92.44 113 ASP A N 1
ATOM 867 C CA . ASP A 1 113 ? 5.111 6.831 19.764 1.00 92.44 113 ASP A CA 1
ATOM 868 C C . ASP A 1 113 ? 4.076 7.932 19.506 1.00 92.44 113 ASP A C 1
ATOM 870 O O . ASP A 1 113 ? 4.203 9.061 19.996 1.00 92.44 113 ASP A O 1
ATOM 874 N N . ILE A 1 114 ? 2.995 7.563 18.826 1.00 91.81 114 ILE A N 1
ATOM 875 C CA . ILE A 1 114 ? 1.814 8.395 18.595 1.00 91.81 114 ILE A CA 1
ATOM 876 C C . ILE A 1 114 ? 0.575 7.753 19.213 1.00 91.81 114 ILE A C 1
ATOM 878 O O . ILE A 1 114 ? 0.502 6.544 19.426 1.00 91.81 114 ILE A O 1
ATOM 882 N N . THR A 1 115 ? -0.427 8.577 19.525 1.00 93.44 115 THR A N 1
ATOM 883 C CA . THR A 1 115 ? -1.753 8.081 19.917 1.00 93.44 115 THR A CA 1
ATOM 884 C C . THR A 1 115 ? -2.674 8.101 18.711 1.00 93.44 115 THR A C 1
ATOM 886 O O . THR A 1 115 ? -2.929 9.163 18.139 1.00 93.44 115 THR A O 1
ATOM 889 N N . VAL A 1 116 ? -3.185 6.927 18.365 1.00 93.81 116 VAL A N 1
ATOM 890 C CA . VAL A 1 116 ? -4.110 6.709 17.258 1.00 93.81 116 VAL A CA 1
ATOM 891 C C . VAL A 1 116 ? -5.482 6.378 17.822 1.00 93.81 116 VAL A C 1
ATOM 893 O O . VAL A 1 116 ? -5.618 5.665 18.821 1.00 93.81 116 VAL A O 1
ATOM 896 N N . TYR A 1 117 ? -6.504 6.914 17.174 1.00 93.62 117 TYR A N 1
ATOM 897 C CA . TYR A 1 117 ? -7.899 6.748 17.539 1.00 93.62 117 TYR A CA 1
ATOM 898 C C . TYR A 1 117 ? -8.615 5.992 16.430 1.00 93.62 117 TYR A C 1
ATOM 900 O O . TYR A 1 117 ? -8.450 6.334 15.265 1.00 93.62 117 TYR A O 1
ATOM 908 N N . GLY A 1 118 ? -9.408 4.988 16.796 1.00 93.62 118 GLY A N 1
ATOM 909 C CA . GLY A 1 118 ? -10.213 4.202 15.869 1.00 93.62 118 GLY A CA 1
ATOM 910 C C . GLY A 1 118 ? -11.700 4.443 16.078 1.00 93.62 118 GLY A C 1
ATOM 911 O O . GLY A 1 118 ? -12.195 4.244 17.189 1.00 93.62 118 GLY A O 1
ATOM 912 N N . ILE A 1 119 ? -12.422 4.828 15.028 1.00 91.75 119 ILE A N 1
ATOM 913 C CA . ILE A 1 119 ? -13.888 4.912 15.030 1.00 91.75 119 ILE A CA 1
ATOM 914 C C . ILE A 1 119 ? -14.437 3.849 14.085 1.00 91.75 119 ILE A C 1
ATOM 916 O O . ILE A 1 119 ? -14.052 3.778 12.920 1.00 91.75 119 ILE A O 1
ATOM 920 N N . MET A 1 120 ? -15.345 3.020 14.598 1.00 88.62 120 MET A N 1
ATOM 921 C CA . MET A 1 120 ? -16.048 2.031 13.786 1.00 88.62 120 MET A CA 1
ATOM 922 C C . MET A 1 120 ? -17.219 2.689 13.058 1.00 88.62 120 MET A C 1
ATOM 924 O O . MET A 1 120 ? -18.065 3.337 13.674 1.00 88.62 120 MET A O 1
ATOM 928 N N . SER A 1 121 ? -17.268 2.479 11.751 1.00 88.81 121 SER A N 1
ATOM 929 C CA . SER A 1 121 ? -18.405 2.747 10.876 1.00 88.81 121 SER A CA 1
ATOM 930 C C . SER A 1 121 ? -19.092 1.426 10.504 1.00 88.81 121 SER A C 1
ATOM 932 O O . SER A 1 121 ? -18.719 0.358 10.986 1.00 88.81 121 SER A O 1
ATOM 934 N N . ASP A 1 122 ? -20.107 1.473 9.643 1.00 84.31 122 ASP A N 1
ATOM 935 C CA . ASP A 1 122 ? -20.905 0.293 9.282 1.00 84.31 122 ASP A CA 1
ATOM 936 C C . ASP A 1 122 ? -20.076 -0.830 8.624 1.00 84.31 122 ASP A C 1
ATOM 938 O O . ASP A 1 122 ? -20.419 -2.002 8.765 1.00 84.31 122 ASP A O 1
ATOM 942 N N . ASN A 1 123 ? -19.009 -0.487 7.896 1.00 87.25 123 ASN A N 1
ATOM 943 C CA . ASN A 1 123 ? -18.205 -1.431 7.107 1.00 87.25 123 ASN A CA 1
ATOM 944 C C . ASN A 1 123 ? -16.687 -1.199 7.185 1.00 87.25 123 ASN A C 1
ATOM 946 O O . ASN A 1 123 ? -15.932 -1.841 6.455 1.00 87.25 123 ASN A O 1
ATOM 950 N N . TYR A 1 124 ? -16.234 -0.265 8.019 1.00 91.19 124 TYR A N 1
ATOM 951 C CA . TYR A 1 124 ? -14.817 0.041 8.168 1.00 91.19 124 TYR A CA 1
ATOM 952 C C . TYR A 1 124 ? -14.498 0.600 9.541 1.00 91.19 124 TYR A C 1
ATOM 954 O O . TYR A 1 124 ? -15.367 1.135 10.225 1.00 91.19 124 TYR A O 1
ATOM 962 N N . ILE A 1 125 ? -13.223 0.538 9.897 1.00 91.69 125 ILE A N 1
ATOM 963 C CA . ILE A 1 125 ? -12.656 1.287 11.010 1.00 91.69 125 ILE A CA 1
ATOM 964 C C . ILE A 1 125 ? -11.720 2.362 10.461 1.00 91.69 125 ILE A C 1
ATOM 966 O O . ILE A 1 125 ? -10.827 2.087 9.661 1.00 91.69 125 ILE A O 1
ATOM 970 N N . GLU A 1 126 ? -11.979 3.601 10.862 1.00 93.31 126 GLU A N 1
ATOM 971 C CA . GLU A 1 126 ? -11.169 4.770 10.535 1.00 93.31 126 GLU A CA 1
ATOM 972 C C . GLU A 1 126 ? -10.173 5.012 11.659 1.00 93.31 126 GLU A C 1
ATOM 974 O O . GLU A 1 126 ? -10.576 5.216 12.805 1.00 93.31 126 GLU A O 1
ATOM 979 N N . LEU A 1 127 ? -8.887 4.996 11.320 1.00 92.94 127 LEU A N 1
ATOM 980 C CA . LEU A 1 127 ? -7.798 5.408 12.185 1.00 92.94 127 LEU A CA 1
ATOM 981 C C . LEU A 1 127 ? -7.392 6.847 11.872 1.00 92.94 127 LEU A C 1
ATOM 983 O O . LEU A 1 127 ? -7.106 7.192 10.724 1.00 92.94 127 LEU A O 1
ATOM 987 N N . TYR A 1 128 ? -7.312 7.667 12.915 1.00 91.44 128 TYR A N 1
ATOM 988 C CA . TYR A 1 128 ? -6.889 9.062 12.826 1.00 91.44 128 TYR A CA 1
ATOM 989 C C . TYR A 1 128 ? -6.027 9.468 14.026 1.00 91.44 128 TYR A C 1
ATOM 991 O O . TYR A 1 128 ? -6.037 8.832 15.084 1.00 91.44 128 TYR A O 1
ATOM 999 N N . ILE A 1 129 ? -5.298 10.576 13.880 1.00 89.06 129 ILE A N 1
ATOM 1000 C CA . ILE A 1 129 ? -4.495 11.184 14.949 1.00 89.06 129 ILE A CA 1
ATOM 1001 C C . ILE A 1 129 ? -5.173 12.486 15.387 1.00 89.06 129 ILE A C 1
ATOM 1003 O O . ILE A 1 129 ? -5.447 13.370 14.574 1.00 89.06 129 ILE A O 1
ATOM 1007 N N . SER A 1 130 ? -5.443 12.642 16.686 1.00 82.38 130 SER A N 1
ATOM 1008 C CA . SER A 1 130 ? -6.104 13.851 17.201 1.00 82.38 130 SER A CA 1
ATOM 1009 C C . SER A 1 130 ? -5.289 15.111 16.899 1.00 82.38 130 SER A C 1
ATOM 1011 O O . SER A 1 130 ? -4.118 15.212 17.255 1.00 82.38 130 SER A O 1
ATOM 1013 N N . GLY A 1 131 ? -5.942 16.114 16.309 1.00 73.06 131 GLY A N 1
ATOM 1014 C CA . GLY A 1 131 ? -5.309 17.384 15.940 1.00 73.06 131 GLY A CA 1
ATOM 1015 C C . GLY A 1 131 ? -4.559 17.351 14.607 1.00 73.06 131 GLY A C 1
ATOM 1016 O O . GLY A 1 131 ? -4.067 18.397 14.189 1.00 73.06 131 GLY A O 1
ATOM 1017 N N . SER A 1 132 ? -4.524 16.203 13.926 1.00 77.56 132 SER A N 1
ATOM 1018 C CA . SER A 1 132 ? -4.073 16.080 12.544 1.00 77.56 132 SER A CA 1
ATOM 1019 C C . SER A 1 132 ? -5.287 15.919 11.632 1.00 77.56 132 SER A C 1
ATOM 1021 O O . SER A 1 132 ? -6.000 14.927 11.711 1.00 77.56 132 SER A O 1
ATOM 1023 N N . SER A 1 133 ? -5.529 16.892 10.753 1.00 70.12 133 SER A N 1
ATOM 1024 C CA . SER A 1 133 ? -6.470 16.735 9.628 1.00 70.12 133 SER A CA 1
ATOM 1025 C C . SER A 1 133 ? -5.863 15.959 8.460 1.00 70.12 133 SER A C 1
ATOM 1027 O O . SER A 1 133 ? -6.487 15.809 7.418 1.00 70.12 133 SER A O 1
ATOM 1029 N N . ASN A 1 134 ? -4.609 15.552 8.616 1.00 81.25 134 ASN A N 1
ATOM 1030 C CA . ASN A 1 134 ? -3.730 15.193 7.525 1.00 81.25 134 ASN A CA 1
ATOM 1031 C C . ASN A 1 134 ? -3.488 13.689 7.450 1.00 81.25 134 ASN A C 1
ATOM 1033 O O . ASN A 1 134 ? -2.690 13.258 6.631 1.00 81.25 134 ASN A O 1
ATOM 1037 N N . PHE A 1 135 ? -4.141 12.911 8.310 1.00 85.50 135 PHE A N 1
ATOM 1038 C CA . PHE A 1 135 ? -3.885 11.494 8.490 1.00 85.50 135 PHE A CA 1
ATOM 1039 C C . PHE A 1 135 ? -5.203 10.736 8.559 1.00 85.50 135 PHE A C 1
ATOM 1041 O O . PHE A 1 135 ? -5.933 10.854 9.544 1.00 85.50 135 PHE A O 1
ATOM 1048 N N . GLU A 1 136 ? -5.480 9.952 7.524 1.00 86.81 136 GLU A N 1
ATOM 1049 C CA . GLU A 1 136 ? -6.660 9.103 7.450 1.00 86.81 136 GLU A CA 1
ATOM 1050 C C . GLU A 1 136 ? -6.247 7.718 6.958 1.00 86.81 136 GLU A C 1
ATOM 1052 O O . GLU A 1 136 ? -5.682 7.566 5.869 1.00 86.81 136 GLU A O 1
ATOM 1057 N N . VAL A 1 137 ? -6.546 6.692 7.750 1.00 91.50 137 VAL A N 1
ATOM 1058 C CA . VAL A 1 137 ? -6.381 5.302 7.328 1.00 91.50 137 VAL A CA 1
ATOM 1059 C C . VAL A 1 137 ? -7.679 4.556 7.573 1.00 91.50 137 VAL A C 1
ATOM 1061 O O . VAL A 1 137 ? -8.195 4.546 8.685 1.00 91.50 137 VAL A O 1
ATOM 1064 N N . PHE A 1 138 ? -8.213 3.919 6.539 1.00 92.62 138 PHE A N 1
ATOM 1065 C CA . PHE A 1 138 ? -9.459 3.166 6.621 1.00 92.62 138 PHE A CA 1
ATOM 1066 C C . PHE A 1 138 ? -9.181 1.694 6.378 1.00 92.62 138 PHE A C 1
ATOM 1068 O O . PHE A 1 138 ? -8.596 1.344 5.354 1.00 92.62 138 PHE A O 1
ATOM 1075 N N . PHE A 1 139 ? -9.642 0.847 7.291 1.00 91.69 139 PHE A N 1
ATOM 1076 C CA . PHE A 1 139 ? -9.563 -0.604 7.176 1.00 91.69 139 PHE A CA 1
ATOM 1077 C C . PHE A 1 139 ? -10.954 -1.160 6.955 1.00 91.69 139 PHE A C 1
ATOM 1079 O O . PHE A 1 139 ? -11.871 -0.840 7.710 1.00 91.69 139 PHE A O 1
ATOM 1086 N N . TYR A 1 140 ? -11.087 -2.011 5.945 1.00 91.69 140 TYR A N 1
ATOM 1087 C CA . TYR A 1 140 ? -12.318 -2.660 5.515 1.00 91.69 140 TYR A CA 1
ATOM 1088 C C . TYR A 1 140 ? -12.157 -4.171 5.734 1.00 91.69 140 TYR A C 1
ATOM 1090 O O . TYR A 1 140 ? -11.729 -4.877 4.818 1.00 91.69 140 TYR A O 1
ATOM 1098 N N . PRO A 1 141 ? -12.452 -4.687 6.943 1.00 85.31 141 PRO A N 1
ATOM 1099 C CA . PRO A 1 141 ? -12.155 -6.075 7.300 1.00 85.31 141 PRO A CA 1
ATOM 1100 C C . PRO A 1 141 ? -12.897 -7.082 6.420 1.00 85.31 141 PRO A C 1
ATOM 1102 O O . PRO A 1 141 ? -12.330 -8.087 6.014 1.00 85.31 141 PRO A O 1
ATOM 1105 N N . ASP A 1 142 ? -14.148 -6.787 6.062 1.00 85.62 142 ASP A N 1
ATOM 1106 C CA . ASP A 1 142 ? -14.965 -7.669 5.219 1.00 85.62 142 ASP A CA 1
ATOM 1107 C C . ASP A 1 142 ? -14.464 -7.748 3.764 1.00 85.62 142 ASP A C 1
ATOM 1109 O O . ASP A 1 142 ? -14.833 -8.663 3.024 1.00 85.62 142 ASP A O 1
ATOM 1113 N N . GLU A 1 143 ? -13.645 -6.781 3.344 1.00 88.12 143 GLU A N 1
ATOM 1114 C CA . GLU A 1 143 ? -13.073 -6.678 1.999 1.00 88.12 143 GLU A CA 1
ATOM 1115 C C . GLU A 1 143 ? -11.583 -7.071 1.969 1.00 88.12 143 GLU A C 1
ATOM 1117 O O . GLU A 1 143 ? -10.988 -7.061 0.892 1.00 88.12 143 GLU A O 1
ATOM 1122 N N . ASP A 1 144 ? -10.974 -7.395 3.122 1.00 87.94 144 ASP A N 1
ATOM 1123 C CA . ASP A 1 144 ? -9.517 -7.519 3.294 1.00 87.94 144 ASP A CA 1
ATOM 1124 C C . ASP A 1 144 ? -8.771 -6.351 2.610 1.00 87.94 144 ASP A C 1
ATOM 1126 O O . ASP A 1 144 ? -7.858 -6.540 1.798 1.00 87.94 144 ASP A O 1
ATOM 1130 N N . SER A 1 145 ? -9.233 -5.124 2.872 1.00 90.75 145 SER A N 1
ATOM 1131 C CA . SER A 1 145 ? -8.760 -3.921 2.187 1.00 90.75 145 SER A CA 1
ATOM 1132 C C . SER A 1 145 ? -8.403 -2.800 3.156 1.00 90.75 145 SER A C 1
ATOM 1134 O O . SER A 1 145 ? -8.960 -2.679 4.247 1.00 90.75 145 SER A O 1
ATOM 1136 N N . ILE A 1 146 ? -7.465 -1.960 2.738 1.00 92.75 146 ILE A N 1
ATOM 1137 C CA . ILE A 1 146 ? -7.031 -0.763 3.450 1.00 92.75 146 ILE A CA 1
ATOM 1138 C C . ILE A 1 146 ? -6.796 0.356 2.442 1.00 92.75 146 ILE A C 1
ATOM 1140 O O . ILE A 1 146 ? -6.228 0.138 1.372 1.00 92.75 146 ILE A O 1
ATOM 1144 N N . THR A 1 147 ? -7.205 1.567 2.805 1.00 93.75 147 THR A N 1
ATOM 1145 C CA . THR A 1 147 ? -6.850 2.796 2.091 1.00 93.75 147 THR A CA 1
ATOM 1146 C C . THR A 1 147 ? -6.137 3.756 3.033 1.00 93.75 147 THR A C 1
ATOM 1148 O O . THR A 1 147 ? -6.609 3.979 4.148 1.00 93.75 147 THR A O 1
ATOM 1151 N N . ILE A 1 148 ? -5.050 4.361 2.568 1.00 91.69 148 ILE A N 1
ATOM 1152 C CA . ILE A 1 148 ? -4.263 5.360 3.294 1.00 91.69 148 ILE A CA 1
ATOM 1153 C C . ILE A 1 148 ? -4.341 6.675 2.522 1.00 91.69 148 ILE A C 1
ATOM 1155 O O . ILE A 1 148 ? -4.092 6.707 1.313 1.00 91.69 148 ILE A O 1
ATOM 1159 N N . ASN A 1 149 ? -4.656 7.760 3.223 1.00 91.12 149 ASN A N 1
ATOM 1160 C CA . ASN A 1 149 ? -4.674 9.111 2.687 1.00 91.12 149 ASN A CA 1
ATOM 1161 C C . ASN A 1 149 ? -3.986 10.066 3.664 1.00 91.12 149 ASN A C 1
ATOM 1163 O O . ASN A 1 149 ? -4.506 10.366 4.738 1.00 91.12 149 ASN A O 1
ATOM 1167 N N . ILE A 1 150 ? -2.813 10.553 3.271 1.00 88.31 150 ILE A N 1
ATOM 1168 C CA . ILE A 1 150 ? -2.033 11.513 4.042 1.00 88.31 150 ILE A CA 1
ATOM 1169 C C . ILE A 1 150 ? -1.882 12.769 3.215 1.00 88.31 150 ILE A C 1
ATOM 1171 O O . ILE A 1 150 ? -1.329 12.754 2.113 1.00 88.31 150 ILE A O 1
ATOM 1175 N N . THR A 1 151 ? -2.418 13.861 3.743 1.00 84.69 151 THR A N 1
ATOM 1176 C CA . THR A 1 151 ? -2.419 15.156 3.069 1.00 84.69 151 THR A CA 1
ATOM 1177 C C . THR A 1 151 ? -1.388 16.061 3.727 1.00 84.69 151 THR A C 1
ATOM 1179 O O . THR A 1 151 ? -1.375 16.242 4.934 1.00 84.69 151 THR A O 1
ATOM 1182 N N . GLY A 1 152 ? -0.476 16.620 2.945 1.00 75.56 152 GLY A N 1
ATOM 1183 C CA . GLY A 1 152 ? 0.658 17.403 3.445 1.00 75.56 152 GLY A CA 1
ATOM 1184 C C . GLY A 1 152 ? 0.816 18.740 2.726 1.00 75.56 152 GLY A C 1
ATOM 1185 O O . GLY A 1 152 ? -0.140 19.316 2.210 1.00 75.56 152 GLY A O 1
ATOM 1186 N N . ASP A 1 153 ? 2.048 19.219 2.632 1.00 82.75 153 ASP A N 1
ATOM 1187 C CA . ASP A 1 153 ? 2.466 20.230 1.657 1.00 82.75 153 ASP A CA 1
ATOM 1188 C C . ASP A 1 153 ? 3.529 19.560 0.783 1.00 82.75 153 ASP A C 1
ATOM 1190 O O . ASP A 1 153 ? 4.586 19.244 1.341 1.00 82.75 153 ASP A O 1
ATOM 1194 N N . PRO A 1 154 ? 3.267 19.286 -0.516 1.00 84.44 154 PRO A N 1
ATOM 1195 C CA . PRO A 1 154 ? 4.092 18.405 -1.338 1.00 84.44 154 PRO A CA 1
ATOM 1196 C C . PRO A 1 154 ? 5.574 18.776 -1.291 1.00 84.44 154 PRO A C 1
ATOM 1198 O O . PRO A 1 154 ? 6.038 19.713 -1.943 1.00 84.44 154 PRO A O 1
ATOM 1201 N N . SER A 1 155 ? 6.309 18.039 -0.467 1.00 82.12 155 SER A N 1
ATOM 1202 C CA . SER A 1 155 ? 7.721 18.249 -0.187 1.00 82.12 155 SER A CA 1
ATOM 1203 C C . SER A 1 155 ? 8.322 16.953 0.333 1.00 82.12 155 SER A C 1
ATOM 1205 O O . SER A 1 155 ? 7.626 16.114 0.900 1.00 82.12 155 SER A O 1
ATOM 1207 N N . THR A 1 156 ? 9.636 16.804 0.212 1.00 75.75 156 THR A N 1
ATOM 1208 C CA . THR A 1 156 ? 10.347 15.622 0.722 1.00 75.75 156 THR A CA 1
ATOM 1209 C C . THR A 1 156 ? 10.204 15.425 2.233 1.00 75.75 156 THR A C 1
ATOM 1211 O O . THR A 1 156 ? 10.341 14.308 2.714 1.00 75.75 156 THR A O 1
ATOM 1214 N N . SER A 1 157 ? 9.936 16.495 2.986 1.00 77.00 157 SER A N 1
ATOM 1215 C CA . SER A 1 157 ? 9.733 16.457 4.438 1.00 77.00 157 SER A CA 1
ATOM 1216 C C . SER A 1 157 ? 8.270 16.332 4.870 1.00 77.00 157 SER A C 1
ATOM 1218 O O . SER A 1 157 ? 8.019 16.225 6.063 1.00 77.00 157 SER A O 1
ATOM 1220 N N . ASN A 1 158 ? 7.315 16.446 3.945 1.00 77.69 158 ASN A N 1
ATOM 1221 C CA . ASN A 1 158 ? 5.878 16.378 4.229 1.00 77.69 158 ASN A CA 1
ATOM 1222 C C . ASN A 1 158 ? 5.105 15.913 2.975 1.00 77.69 158 ASN A C 1
ATOM 1224 O O . ASN A 1 158 ? 4.299 16.675 2.427 1.00 77.69 158 ASN A O 1
ATOM 1228 N N . PRO A 1 159 ? 5.417 14.720 2.435 1.00 83.19 159 PRO A N 1
ATOM 1229 C CA . PRO A 1 159 ? 4.837 14.269 1.178 1.00 83.19 159 PRO A CA 1
ATOM 1230 C C . PRO A 1 159 ? 3.333 14.027 1.326 1.00 83.19 159 PRO A C 1
ATOM 1232 O O . PRO A 1 159 ? 2.857 13.647 2.394 1.00 83.19 159 PRO A O 1
ATOM 1235 N N . HIS A 1 160 ? 2.574 14.196 0.240 1.00 89.25 160 HIS A N 1
ATOM 1236 C CA . HIS A 1 160 ? 1.236 13.602 0.201 1.00 89.25 160 HIS A CA 1
ATOM 1237 C C . HIS A 1 160 ? 1.389 12.134 -0.145 1.00 89.25 160 HIS A C 1
ATOM 1239 O O . HIS A 1 160 ? 2.145 11.783 -1.056 1.00 89.25 160 HIS A O 1
ATOM 1245 N N . ILE A 1 161 ? 0.653 11.281 0.550 1.00 89.75 161 ILE A N 1
ATOM 1246 C CA . ILE A 1 161 ? 0.685 9.844 0.317 1.00 89.75 161 ILE A CA 1
ATOM 1247 C C . ILE A 1 161 ? -0.736 9.372 0.104 1.00 89.75 161 ILE A C 1
ATOM 1249 O O . ILE A 1 161 ? -1.634 9.659 0.892 1.00 89.75 161 ILE A O 1
ATOM 1253 N N . ARG A 1 162 ? -0.932 8.613 -0.965 1.00 92.56 162 ARG A N 1
ATOM 1254 C CA . ARG A 1 162 ? -2.176 7.903 -1.206 1.00 92.56 162 ARG A CA 1
ATOM 1255 C C . ARG A 1 162 ? -1.861 6.470 -1.560 1.00 92.56 162 ARG A C 1
ATOM 1257 O O . ARG A 1 162 ? -1.125 6.225 -2.513 1.00 92.56 162 ARG A O 1
ATOM 1264 N N . ALA A 1 163 ? -2.412 5.535 -0.807 1.00 93.56 163 ALA A N 1
ATOM 1265 C CA . ALA A 1 163 ? -2.164 4.125 -1.031 1.00 93.56 163 ALA A CA 1
ATOM 1266 C C . ALA A 1 163 ? -3.421 3.294 -0.810 1.00 93.56 163 ALA A C 1
ATOM 1268 O O . ALA A 1 163 ? -4.354 3.704 -0.117 1.00 93.56 163 ALA A O 1
ATOM 1269 N N . GLU A 1 164 ? -3.431 2.116 -1.410 1.00 94.12 164 GLU A N 1
ATOM 1270 C CA . GLU A 1 164 ? -4.481 1.132 -1.220 1.00 94.12 164 GLU A CA 1
ATOM 1271 C C . GLU A 1 164 ? -3.919 -0.272 -1.356 1.00 94.12 164 GLU A C 1
ATOM 1273 O O . GLU A 1 164 ? -3.040 -0.530 -2.180 1.00 94.12 164 GLU A O 1
ATOM 1278 N N . LEU A 1 165 ? -4.503 -1.180 -0.585 1.00 94.06 165 LEU A N 1
ATOM 1279 C CA . LEU A 1 165 ? -4.466 -2.605 -0.840 1.00 94.06 165 LEU A CA 1
ATOM 1280 C C . LEU A 1 165 ? -5.902 -3.127 -0.880 1.00 94.06 165 LEU A C 1
ATOM 1282 O O . LEU A 1 165 ? -6.704 -2.835 0.007 1.00 94.06 165 LEU A O 1
ATOM 1286 N N . TYR A 1 166 ? -6.222 -3.905 -1.902 1.00 94.12 166 TYR A N 1
ATOM 1287 C CA . TYR A 1 166 ? -7.551 -4.437 -2.154 1.00 94.12 166 TYR A CA 1
ATOM 1288 C C . TYR A 1 166 ? -7.466 -5.898 -2.590 1.00 94.12 166 TYR A C 1
ATOM 1290 O O . TYR A 1 166 ? -6.723 -6.240 -3.516 1.00 94.12 166 TYR A O 1
ATOM 1298 N N . LYS A 1 167 ? -8.237 -6.769 -1.939 1.00 93.12 167 LYS A N 1
ATOM 1299 C CA . LYS A 1 167 ? -8.298 -8.189 -2.281 1.00 93.12 167 LYS A CA 1
ATOM 1300 C C . LYS A 1 167 ? -9.343 -8.458 -3.355 1.00 93.12 167 LYS A C 1
ATOM 1302 O O . LYS A 1 167 ? -10.501 -8.071 -3.234 1.00 93.12 167 LYS A O 1
ATOM 1307 N N . SER A 1 168 ? -8.957 -9.217 -4.375 1.00 93.81 168 SER A N 1
ATOM 1308 C CA . SER A 1 168 ? -9.882 -9.739 -5.379 1.00 93.81 168 SER A CA 1
ATOM 1309 C C . SER A 1 168 ? -9.467 -11.144 -5.800 1.00 93.81 168 SER A C 1
ATOM 1311 O O . SER A 1 168 ? -8.410 -11.353 -6.395 1.00 93.81 168 SER A O 1
ATOM 1313 N N . GLY A 1 169 ? -10.319 -12.128 -5.500 1.00 92.12 169 GLY A N 1
ATOM 1314 C CA . GLY A 1 169 ? -10.004 -13.539 -5.722 1.00 92.12 169 GLY A CA 1
ATOM 1315 C C . GLY A 1 169 ? -8.810 -13.992 -4.877 1.00 92.12 169 GLY A C 1
ATOM 1316 O O . GLY A 1 169 ? -8.775 -13.751 -3.671 1.00 92.12 169 GLY A O 1
ATOM 1317 N N . ASP A 1 170 ? -7.840 -14.640 -5.523 1.00 94.44 170 ASP A N 1
ATOM 1318 C CA . ASP A 1 170 ? -6.618 -15.148 -4.883 1.00 94.44 170 ASP A CA 1
ATOM 1319 C C . ASP A 1 170 ? -5.469 -14.121 -4.880 1.00 94.44 170 ASP A C 1
ATOM 1321 O O . ASP A 1 170 ? -4.334 -14.476 -4.574 1.00 94.44 170 ASP A O 1
ATOM 1325 N N . TYR A 1 171 ? -5.737 -12.859 -5.229 1.00 95.88 171 TYR A N 1
ATOM 1326 C CA . TYR A 1 171 ? -4.728 -11.809 -5.366 1.00 95.88 171 TYR A CA 1
ATOM 1327 C C . TYR A 1 171 ? -5.064 -10.579 -4.525 1.00 95.88 171 TYR A C 1
ATOM 1329 O O . TYR A 1 171 ? -6.233 -10.229 -4.335 1.00 95.88 171 TYR A O 1
ATOM 1337 N N . TYR A 1 172 ? -4.015 -9.892 -4.083 1.00 95.62 172 TYR A N 1
ATOM 1338 C CA . TYR A 1 172 ? -4.087 -8.497 -3.683 1.00 95.62 172 TYR A CA 1
ATOM 1339 C C . TYR A 1 172 ? -3.607 -7.608 -4.821 1.00 95.62 172 TYR A C 1
ATOM 1341 O O . TYR A 1 172 ? -2.626 -7.910 -5.500 1.00 95.62 172 TYR A O 1
ATOM 1349 N N . TYR A 1 173 ? -4.292 -6.486 -4.983 1.00 96.00 173 TYR A N 1
ATOM 1350 C CA . TYR A 1 173 ? -3.944 -5.403 -5.887 1.00 96.00 173 TYR A CA 1
ATOM 1351 C C . TYR A 1 173 ? -3.760 -4.157 -5.045 1.00 96.00 173 TYR A C 1
ATOM 1353 O O . TYR A 1 173 ? -4.500 -3.934 -4.088 1.00 96.00 173 TYR A O 1
ATOM 1361 N N . GLY A 1 174 ? -2.795 -3.329 -5.396 1.00 93.56 174 GLY A N 1
ATOM 1362 C CA . GLY A 1 174 ? -2.576 -2.117 -4.643 1.00 93.56 174 GLY A CA 1
ATOM 1363 C C . GLY A 1 174 ? -1.772 -1.088 -5.390 1.00 93.56 174 GLY A C 1
ATOM 1364 O O . GLY A 1 174 ? -1.262 -1.304 -6.497 1.00 93.56 174 GLY A O 1
ATOM 1365 N N . PHE A 1 175 ? -1.689 0.065 -4.755 1.00 93.62 175 PHE A N 1
ATOM 1366 C CA . PHE A 1 175 ? -0.810 1.118 -5.189 1.00 93.62 175 PHE A CA 1
ATOM 1367 C C . PHE A 1 175 ? -0.288 1.954 -4.037 1.00 93.62 175 PHE A C 1
ATOM 1369 O O . PHE A 1 175 ? -0.911 2.034 -2.983 1.00 93.62 175 PHE A O 1
ATOM 1376 N N . THR A 1 176 ? 0.797 2.665 -4.329 1.00 92.88 176 THR A N 1
ATOM 1377 C CA . THR A 1 176 ? 1.304 3.778 -3.531 1.00 92.88 176 THR A CA 1
ATOM 1378 C C . THR A 1 176 ? 1.635 4.932 -4.468 1.00 92.88 176 THR A C 1
ATOM 1380 O O . THR A 1 176 ? 2.395 4.760 -5.422 1.00 92.88 176 THR A O 1
ATOM 1383 N N . ILE A 1 177 ? 1.076 6.108 -4.198 1.00 91.81 177 ILE A N 1
ATOM 1384 C CA . ILE A 1 177 ? 1.437 7.372 -4.834 1.00 91.81 177 ILE A CA 1
ATOM 1385 C C . ILE A 1 177 ? 2.041 8.272 -3.758 1.00 91.81 177 ILE A C 1
ATOM 1387 O O . ILE A 1 177 ? 1.378 8.579 -2.769 1.00 91.81 177 ILE A O 1
ATOM 1391 N N . LEU A 1 178 ? 3.286 8.695 -3.963 1.00 90.81 178 LEU A N 1
ATOM 1392 C CA . LEU A 1 178 ? 4.012 9.604 -3.081 1.00 90.81 178 LEU A CA 1
ATOM 1393 C C . LEU A 1 178 ? 4.310 10.889 -3.842 1.00 90.81 178 LEU A C 1
ATOM 1395 O O . LEU A 1 178 ? 5.071 10.891 -4.811 1.00 90.81 178 LEU A O 1
ATOM 1399 N N . GLN A 1 179 ? 3.707 11.981 -3.397 1.00 90.62 179 GLN A N 1
ATOM 1400 C CA . GLN A 1 179 ? 3.881 13.299 -3.978 1.00 90.62 179 GLN A CA 1
ATOM 1401 C C . GLN A 1 179 ? 4.764 14.163 -3.073 1.00 90.62 179 GLN A C 1
ATOM 1403 O O . GLN A 1 179 ? 4.307 14.766 -2.102 1.00 90.62 179 GLN A O 1
ATOM 1408 N N . ASP A 1 180 ? 6.040 14.250 -3.432 1.00 86.31 180 ASP A N 1
ATOM 1409 C CA . ASP A 1 180 ? 7.046 15.107 -2.797 1.00 86.31 180 ASP A CA 1
ATOM 1410 C C . ASP A 1 180 ? 7.246 16.443 -3.541 1.00 86.31 180 ASP A C 1
ATOM 1412 O O . ASP A 1 180 ? 8.100 17.248 -3.166 1.00 86.31 180 ASP A O 1
ATOM 1416 N N . SER A 1 181 ? 6.475 16.676 -4.608 1.00 85.00 181 SER A N 1
ATOM 1417 C CA . SER A 1 181 ? 6.565 17.841 -5.484 1.00 85.00 181 SER A CA 1
ATOM 1418 C C . SER A 1 181 ? 5.202 18.199 -6.078 1.00 85.00 181 SER A C 1
ATOM 1420 O O . SER A 1 181 ? 4.344 17.349 -6.303 1.00 85.00 181 SER A O 1
ATOM 1422 N N . LEU A 1 182 ? 4.992 19.474 -6.410 1.00 84.19 182 LEU A N 1
ATOM 1423 C CA . LEU A 1 182 ? 3.759 19.924 -7.069 1.00 84.19 182 LEU A CA 1
ATOM 1424 C C . LEU A 1 182 ? 3.614 19.399 -8.507 1.00 84.19 182 LEU A C 1
ATOM 1426 O O . LEU A 1 182 ? 2.510 19.386 -9.042 1.00 84.19 182 LEU A O 1
ATOM 1430 N N . SER A 1 183 ? 4.710 18.999 -9.157 1.00 79.94 183 SER A N 1
ATOM 1431 C CA . SER A 1 183 ? 4.737 18.720 -10.601 1.00 79.94 183 SER A CA 1
ATOM 1432 C C . SER A 1 183 ? 4.893 17.249 -10.984 1.00 79.94 183 SER A C 1
ATOM 1434 O O . SER A 1 183 ? 4.791 16.924 -12.167 1.00 79.94 183 SER A O 1
ATOM 1436 N N . TYR A 1 184 ? 5.146 16.360 -10.027 1.00 82.94 184 TYR A N 1
ATOM 1437 C CA . TYR A 1 184 ? 5.171 14.916 -10.249 1.00 82.94 184 TYR A CA 1
ATOM 1438 C C . TYR A 1 184 ? 4.923 14.181 -8.929 1.00 82.94 184 TYR A C 1
ATOM 1440 O O . TYR A 1 184 ? 5.123 14.742 -7.853 1.00 82.94 184 TYR A O 1
ATOM 1448 N N . ALA A 1 185 ? 4.517 12.918 -9.023 1.00 90.19 185 ALA A N 1
ATOM 1449 C CA . ALA A 1 185 ? 4.519 11.993 -7.898 1.00 90.19 185 ALA A CA 1
ATOM 1450 C C . ALA A 1 185 ? 5.168 10.672 -8.320 1.00 90.19 185 ALA A C 1
ATOM 1452 O O . ALA A 1 185 ? 5.068 10.271 -9.481 1.00 90.19 185 ALA A O 1
ATOM 1453 N N . CYS A 1 186 ? 5.830 9.993 -7.392 1.00 90.88 186 CYS A N 1
ATOM 1454 C CA . CYS A 1 186 ? 6.248 8.610 -7.577 1.00 90.88 186 CYS A CA 1
ATOM 1455 C C . CYS A 1 186 ? 5.021 7.708 -7.471 1.00 90.88 186 CYS A C 1
ATOM 1457 O O . CYS A 1 186 ? 4.192 7.902 -6.584 1.00 90.88 186 CYS A O 1
ATOM 1459 N N . PHE A 1 187 ? 4.905 6.727 -8.360 1.00 91.50 187 PHE A N 1
ATOM 1460 C CA . PHE A 1 187 ? 3.754 5.843 -8.423 1.00 91.50 187 PHE A CA 1
ATOM 1461 C C . PHE A 1 187 ? 4.207 4.402 -8.586 1.00 91.50 187 PHE A C 1
ATOM 1463 O O . PHE A 1 187 ? 4.904 4.057 -9.541 1.00 91.50 187 PHE A O 1
ATOM 1470 N N . THR A 1 188 ? 3.769 3.567 -7.655 1.00 93.25 188 THR A N 1
ATOM 1471 C CA . THR A 1 188 ? 3.873 2.121 -7.736 1.00 93.25 188 THR A CA 1
ATOM 1472 C C . THR A 1 188 ? 2.479 1.517 -7.857 1.00 93.25 188 THR A C 1
ATOM 1474 O O . THR A 1 188 ? 1.624 1.791 -7.017 1.00 93.25 188 THR A O 1
ATOM 1477 N N . LYS A 1 189 ? 2.258 0.667 -8.861 1.00 94.31 189 LYS A N 1
ATOM 1478 C CA . LYS A 1 189 ? 1.139 -0.286 -8.910 1.00 94.31 189 LYS A CA 1
ATOM 1479 C C . LYS A 1 189 ? 1.700 -1.671 -8.682 1.00 94.31 189 LYS A C 1
ATOM 1481 O O . LYS A 1 189 ? 2.701 -2.026 -9.300 1.00 94.31 189 LYS A O 1
ATOM 1486 N N . PHE A 1 190 ? 1.058 -2.471 -7.852 1.00 94.81 190 PHE A N 1
ATOM 1487 C CA . PHE A 1 190 ? 1.503 -3.833 -7.603 1.00 94.81 190 PHE A CA 1
ATOM 1488 C C . PHE A 1 190 ? 0.321 -4.788 -7.520 1.00 94.81 190 PHE A C 1
ATOM 1490 O O . PHE A 1 190 ? -0.798 -4.407 -7.172 1.00 94.81 190 PHE A O 1
ATOM 1497 N N . LYS A 1 191 ? 0.593 -6.045 -7.843 1.00 96.31 191 LYS A N 1
ATOM 1498 C CA . LYS A 1 191 ? -0.274 -7.166 -7.517 1.00 96.31 191 LYS A CA 1
ATOM 1499 C C . LYS A 1 191 ? 0.568 -8.326 -7.026 1.00 96.31 191 LYS A C 1
ATOM 1501 O O . LYS A 1 191 ? 1.677 -8.532 -7.515 1.00 96.31 191 LYS A O 1
ATOM 1506 N N . PHE A 1 192 ? 0.031 -9.089 -6.091 1.00 96.25 192 PHE A N 1
ATOM 1507 C CA . PHE A 1 192 ? 0.665 -10.315 -5.640 1.00 96.25 192 PHE A CA 1
ATOM 1508 C C . PHE A 1 192 ? -0.373 -11.330 -5.198 1.00 96.25 192 PHE A C 1
ATOM 1510 O O . PHE A 1 192 ? -1.486 -10.984 -4.791 1.00 96.25 192 PHE A O 1
ATOM 1517 N N . LYS A 1 193 ? -0.024 -12.603 -5.314 1.00 96.00 193 LYS A N 1
ATOM 1518 C CA . LYS A 1 193 ? -0.918 -13.683 -4.920 1.00 96.00 193 LYS A CA 1
ATOM 1519 C C . LYS A 1 193 ? -0.969 -13.802 -3.400 1.00 96.00 193 LYS A C 1
ATOM 1521 O O . LYS A 1 193 ? 0.052 -13.726 -2.724 1.00 96.00 193 LYS A O 1
ATOM 1526 N N . ASN A 1 194 ? -2.166 -14.021 -2.869 1.00 93.62 194 ASN A N 1
ATOM 1527 C CA . ASN A 1 194 ? -2.445 -14.185 -1.446 1.00 93.62 194 ASN A CA 1
ATOM 1528 C C . ASN A 1 194 ? -2.008 -15.579 -0.953 1.00 93.62 194 ASN A C 1
ATOM 1530 O O . ASN A 1 194 ? -2.835 -16.457 -0.692 1.00 93.62 194 ASN A O 1
ATOM 1534 N N . ILE A 1 195 ? -0.696 -15.795 -0.888 1.00 92.19 195 ILE A N 1
ATOM 1535 C CA . ILE A 1 195 ? -0.055 -17.001 -0.365 1.00 92.19 195 ILE A CA 1
ATOM 1536 C C . ILE A 1 195 ? 1.305 -16.634 0.242 1.00 92.19 195 ILE A C 1
ATOM 1538 O O . ILE A 1 195 ? 1.976 -15.731 -0.247 1.00 92.19 195 ILE A O 1
ATOM 1542 N N . ASP A 1 196 ? 1.694 -17.337 1.306 1.00 88.69 196 ASP A N 1
ATOM 1543 C CA . ASP A 1 196 ? 2.993 -17.196 1.972 1.00 88.69 196 ASP A CA 1
ATOM 1544 C C . ASP A 1 196 ? 3.765 -18.538 1.881 1.00 88.69 196 ASP A C 1
ATOM 1546 O O . ASP A 1 196 ? 3.244 -19.563 2.355 1.00 88.69 196 ASP A O 1
ATOM 1550 N N . PRO A 1 197 ? 4.965 -18.582 1.259 1.00 90.94 197 PRO A N 1
ATOM 1551 C CA . PRO A 1 197 ? 5.641 -17.478 0.561 1.00 90.94 197 PRO A CA 1
ATOM 1552 C C . PRO A 1 197 ? 4.947 -17.129 -0.761 1.00 90.94 197 PRO A C 1
ATOM 1554 O O . PRO A 1 197 ? 4.248 -17.975 -1.334 1.00 90.94 197 PRO A O 1
ATOM 1557 N N . THR A 1 198 ? 5.159 -15.909 -1.262 1.00 93.38 198 THR A N 1
ATOM 1558 C CA . THR A 1 198 ? 4.523 -15.471 -2.513 1.00 93.38 198 THR A CA 1
ATOM 1559 C C . THR A 1 198 ? 5.190 -16.126 -3.727 1.00 93.38 198 THR A C 1
ATOM 1561 O O . THR A 1 198 ? 6.414 -16.230 -3.807 1.00 93.38 198 THR A O 1
ATOM 1564 N N . ASP A 1 199 ? 4.386 -16.600 -4.682 1.00 95.12 199 ASP A N 1
ATOM 1565 C CA . ASP A 1 199 ? 4.862 -17.227 -5.928 1.00 95.12 199 ASP A CA 1
ATOM 1566 C C . ASP A 1 199 ? 4.507 -16.419 -7.189 1.00 95.12 199 ASP A C 1
ATOM 1568 O O . ASP A 1 199 ? 4.751 -16.872 -8.305 1.00 95.12 199 ASP A O 1
ATOM 1572 N N . ASP A 1 200 ? 3.930 -15.227 -7.025 1.00 96.56 200 ASP A N 1
ATOM 1573 C CA . ASP A 1 200 ? 3.604 -14.299 -8.110 1.00 96.56 200 ASP A CA 1
ATOM 1574 C C . ASP A 1 200 ? 3.483 -12.889 -7.525 1.00 96.56 200 ASP A C 1
ATOM 1576 O O . ASP A 1 200 ? 2.515 -12.583 -6.824 1.00 96.56 200 ASP A O 1
ATOM 1580 N N . PHE A 1 201 ? 4.471 -12.045 -7.811 1.00 96.69 201 PHE A N 1
ATOM 1581 C CA . PHE A 1 201 ? 4.487 -10.621 -7.501 1.00 96.69 201 PHE A CA 1
ATOM 1582 C C . PHE A 1 201 ? 4.821 -9.852 -8.777 1.00 96.69 201 PHE A C 1
ATOM 1584 O O . PHE A 1 201 ? 5.824 -10.122 -9.438 1.00 96.69 201 PHE A O 1
ATOM 1591 N N . GLN A 1 202 ? 4.001 -8.863 -9.120 1.00 96.44 202 GLN A N 1
ATOM 1592 C CA . GLN A 1 202 ? 4.221 -8.004 -10.279 1.00 96.44 202 GLN A CA 1
ATOM 1593 C C . GLN A 1 202 ? 4.064 -6.544 -9.880 1.00 96.44 202 GLN A C 1
ATOM 1595 O O . GLN A 1 202 ? 3.149 -6.178 -9.141 1.00 96.44 202 GLN A O 1
ATOM 1600 N N . LEU A 1 203 ? 4.935 -5.690 -10.403 1.00 95.12 203 LEU A N 1
ATOM 1601 C CA . LEU A 1 203 ? 4.987 -4.282 -10.052 1.00 95.12 203 LEU A CA 1
ATOM 1602 C C . LEU A 1 203 ? 5.338 -3.410 -11.246 1.00 95.12 203 LEU A C 1
ATOM 1604 O O . LEU A 1 203 ? 6.271 -3.695 -11.986 1.00 95.12 203 LEU A O 1
ATOM 1608 N N . TYR A 1 204 ? 4.634 -2.289 -11.347 1.00 94.25 204 TYR A N 1
ATOM 1609 C CA . TYR A 1 204 ? 5.022 -1.157 -12.168 1.00 94.25 204 TYR A CA 1
ATOM 1610 C C . TYR A 1 204 ? 5.438 -0.007 -11.264 1.00 94.25 204 TYR A C 1
ATOM 1612 O O . TYR A 1 204 ? 4.692 0.370 -10.363 1.00 94.25 204 TYR A O 1
ATOM 1620 N N . TYR A 1 205 ? 6.604 0.567 -11.531 1.00 93.19 205 TYR A N 1
ATOM 1621 C CA . TYR A 1 205 ? 7.095 1.774 -10.879 1.00 93.19 205 TYR A CA 1
ATOM 1622 C C . TYR A 1 205 ? 7.382 2.846 -11.920 1.00 93.19 205 TYR A C 1
ATOM 1624 O O . TYR A 1 205 ? 7.967 2.557 -12.961 1.00 93.19 205 TYR A O 1
ATOM 1632 N N . GLY A 1 206 ? 6.977 4.077 -11.633 1.00 91.44 206 GLY A N 1
ATOM 1633 C CA . GLY A 1 206 ? 7.242 5.220 -12.490 1.00 91.44 206 GLY A CA 1
ATOM 1634 C C . GLY A 1 206 ? 6.761 6.527 -11.885 1.00 91.44 206 GLY A C 1
ATOM 1635 O O . GLY A 1 206 ? 6.541 6.637 -10.678 1.00 91.44 206 GLY A O 1
ATOM 1636 N N . SER A 1 207 ? 6.580 7.532 -12.735 1.00 89.00 207 SER A N 1
ATOM 1637 C CA . SER A 1 207 ? 6.045 8.835 -12.341 1.00 89.00 207 SER A CA 1
ATOM 1638 C C . SER A 1 207 ? 4.575 8.989 -12.730 1.00 89.00 207 SER A C 1
ATOM 1640 O O . SER A 1 207 ? 4.185 8.727 -13.866 1.00 89.00 207 SER A O 1
ATOM 1642 N N . TYR A 1 208 ? 3.751 9.454 -11.796 1.00 88.19 208 TYR A N 1
ATOM 1643 C CA . TYR A 1 208 ? 2.382 9.884 -12.056 1.00 88.19 208 TYR A CA 1
ATOM 1644 C C . TYR A 1 208 ? 2.386 11.327 -12.558 1.00 88.19 208 TYR A C 1
ATOM 1646 O O . TYR A 1 208 ? 2.852 12.240 -11.867 1.00 88.19 208 TYR A O 1
ATOM 1654 N N . ARG A 1 209 ? 1.877 11.529 -13.776 1.00 80.12 209 ARG A N 1
ATOM 1655 C CA . ARG A 1 209 ? 1.739 12.851 -14.406 1.00 80.12 209 ARG A CA 1
ATOM 1656 C C . ARG A 1 209 ? 0.410 12.914 -15.162 1.00 80.12 209 ARG A C 1
ATOM 1658 O O . ARG A 1 209 ? 0.382 12.639 -16.360 1.00 80.12 209 ARG A O 1
ATOM 1665 N N . PRO A 1 210 ? -0.710 13.237 -14.497 1.00 72.38 210 PRO A N 1
ATOM 1666 C CA . PRO A 1 210 ? -2.000 13.295 -15.167 1.00 72.38 210 PRO A CA 1
ATOM 1667 C C . PRO A 1 210 ? -1.959 14.322 -16.306 1.00 72.38 210 PRO A C 1
ATOM 1669 O O . PRO A 1 210 ? -1.602 15.487 -16.116 1.00 72.38 210 PRO A O 1
ATOM 1672 N N . LEU A 1 211 ? -2.317 13.883 -17.512 1.00 64.56 211 LEU A N 1
ATOM 1673 C CA . LEU A 1 211 ? -2.337 14.741 -18.691 1.00 64.56 211 LEU A CA 1
ATOM 1674 C C . LEU A 1 211 ? -3.445 15.792 -18.586 1.00 64.56 211 LEU A C 1
ATOM 1676 O O . LEU A 1 211 ? -4.626 15.460 -18.458 1.00 64.56 211 LEU A O 1
ATOM 1680 N N . ILE A 1 212 ? -3.094 17.070 -18.763 1.00 60.78 212 ILE A N 1
ATOM 1681 C CA . ILE A 1 212 ? -4.098 18.081 -19.099 1.00 60.78 212 ILE A CA 1
ATOM 1682 C C . ILE A 1 212 ? -4.447 17.916 -20.577 1.00 60.78 212 ILE A C 1
ATOM 1684 O O . ILE A 1 212 ? -3.734 18.404 -21.458 1.00 60.78 212 ILE A O 1
ATOM 1688 N N . TYR A 1 213 ? -5.596 17.313 -20.868 1.00 53.28 213 TYR A N 1
ATOM 1689 C CA . TYR A 1 213 ? -6.209 17.424 -22.191 1.00 53.28 213 TYR A CA 1
ATOM 1690 C C . TYR A 1 213 ? -6.771 18.840 -22.378 1.00 53.28 213 TYR A C 1
ATOM 1692 O O . TYR A 1 213 ? -7.976 19.079 -22.318 1.00 53.28 213 TYR A O 1
ATOM 1700 N N . SER A 1 214 ? -5.891 19.820 -22.583 1.00 45.69 214 SER A N 1
ATOM 1701 C CA . SER A 1 214 ? -6.302 21.106 -23.141 1.00 45.69 214 SER A CA 1
ATOM 1702 C C . SER A 1 214 ? -6.417 20.946 -24.658 1.00 45.69 214 SER A C 1
ATOM 1704 O O . SER A 1 214 ? -5.603 20.268 -25.278 1.00 45.69 214 SER A O 1
ATOM 1706 N N . ASN A 1 215 ? -7.442 21.542 -25.272 1.00 43.56 215 ASN A N 1
ATOM 1707 C CA . ASN A 1 215 ? -7.702 21.520 -26.723 1.00 43.56 215 ASN A CA 1
ATOM 1708 C C . ASN A 1 215 ? -6.633 22.283 -27.549 1.00 43.56 215 ASN A C 1
ATOM 1710 O O . ASN A 1 215 ? -6.968 23.045 -28.457 1.00 43.56 215 ASN A O 1
ATOM 1714 N N . ILE A 1 216 ? -5.347 22.140 -27.229 1.00 46.28 216 ILE A N 1
ATOM 1715 C CA . ILE A 1 216 ? -4.249 22.862 -27.861 1.00 46.28 216 ILE A CA 1
ATOM 1716 C C . ILE A 1 216 ? -3.309 21.845 -28.502 1.00 46.28 216 ILE A C 1
ATOM 1718 O O . ILE A 1 216 ? -2.647 21.039 -27.861 1.00 46.28 216 ILE A O 1
ATOM 1722 N N . SER A 1 217 ? -3.302 21.900 -29.824 1.00 42.22 217 SER A N 1
ATOM 1723 C CA . SER A 1 217 ? -2.583 21.071 -30.779 1.00 42.22 217 SER A CA 1
ATOM 1724 C C . SER A 1 217 ? -1.057 21.259 -30.755 1.00 42.22 217 SER A C 1
ATOM 1726 O O . SER A 1 217 ? -0.478 21.665 -31.763 1.00 42.22 217 SER A O 1
ATOM 1728 N N . SER A 1 218 ? -0.385 20.961 -29.641 1.00 43.22 218 SER A N 1
ATOM 1729 C CA . SER A 1 218 ? 1.073 20.769 -29.633 1.00 43.22 218 SER A CA 1
ATOM 1730 C C . SER A 1 218 ? 1.459 19.543 -28.806 1.00 43.22 218 SER A C 1
ATOM 1732 O O . SER A 1 218 ? 1.525 19.604 -27.583 1.00 43.22 218 SER A O 1
ATOM 1734 N N . LEU A 1 219 ? 1.726 18.441 -29.509 1.00 49.53 219 LEU A N 1
ATOM 1735 C CA . LEU A 1 219 ? 2.205 17.158 -28.976 1.00 49.53 219 LEU A CA 1
ATOM 1736 C C . LEU A 1 219 ? 3.624 17.227 -28.378 1.00 49.53 219 LEU A C 1
ATOM 1738 O O . LEU A 1 219 ? 4.041 16.290 -27.715 1.00 49.53 219 LEU A O 1
ATOM 1742 N N . ASP A 1 220 ? 4.353 18.328 -28.581 1.00 45.88 220 ASP A N 1
ATOM 1743 C CA . ASP A 1 220 ? 5.786 18.389 -28.267 1.00 45.88 220 ASP A CA 1
ATOM 1744 C C . ASP A 1 220 ? 6.109 18.851 -26.833 1.00 45.88 220 ASP A C 1
ATOM 1746 O O . ASP A 1 220 ? 7.272 18.814 -26.436 1.00 45.88 220 ASP A O 1
ATOM 1750 N N . ASN A 1 221 ? 5.127 19.331 -26.055 1.00 44.28 221 ASN A N 1
ATOM 1751 C CA . ASN A 1 221 ? 5.353 19.739 -24.661 1.00 44.28 221 ASN A CA 1
ATOM 1752 C C . ASN A 1 221 ? 4.016 19.892 -23.900 1.00 44.28 221 ASN A C 1
ATOM 1754 O O . ASN A 1 221 ? 3.477 21.004 -23.835 1.00 44.28 221 ASN A O 1
ATOM 1758 N N . PRO A 1 222 ? 3.408 18.807 -23.382 1.00 49.59 222 PRO A N 1
ATOM 1759 C CA . PRO A 1 222 ? 2.172 18.927 -22.618 1.00 49.59 222 PRO A CA 1
ATOM 1760 C C . PRO A 1 222 ? 2.425 19.789 -21.375 1.00 49.59 222 PRO A C 1
ATOM 1762 O O . PRO A 1 222 ? 3.380 19.570 -20.632 1.00 49.59 222 PRO A O 1
ATOM 1765 N N . ALA A 1 223 ? 1.577 20.795 -21.151 1.00 53.53 223 ALA A N 1
ATOM 1766 C CA . ALA A 1 223 ? 1.582 21.519 -19.888 1.00 53.53 223 ALA A CA 1
ATOM 1767 C C . ALA A 1 223 ? 1.239 20.523 -18.770 1.00 53.53 223 ALA A C 1
ATOM 1769 O O . ALA A 1 223 ? 0.162 19.928 -18.785 1.00 53.53 223 ALA A O 1
ATOM 1770 N N . VAL A 1 224 ? 2.165 20.318 -17.834 1.00 55.66 224 VAL A N 1
ATOM 1771 C CA . VAL A 1 224 ? 1.946 19.461 -16.664 1.00 55.66 224 VAL A CA 1
ATOM 1772 C C . VAL A 1 224 ? 1.083 20.254 -15.682 1.00 55.66 224 VAL A C 1
ATOM 1774 O O . VAL A 1 224 ? 1.462 21.360 -15.291 1.00 55.66 224 VAL A O 1
ATOM 1777 N N . ALA A 1 225 ? -0.105 19.742 -15.349 1.00 64.75 225 ALA A N 1
ATOM 1778 C CA . ALA A 1 225 ? -0.906 20.299 -14.257 1.00 64.75 225 ALA A CA 1
ATOM 1779 C C . ALA A 1 225 ? -0.167 20.116 -12.938 1.00 64.75 225 ALA A C 1
ATOM 1781 O O . ALA A 1 225 ? 0.650 19.206 -12.807 1.00 64.75 225 ALA A O 1
ATOM 1782 N N . GLU A 1 226 ? -0.498 20.947 -11.952 1.00 76.56 226 GLU A N 1
ATOM 1783 C CA . GLU A 1 226 ? -0.231 20.554 -10.573 1.00 76.56 226 GLU A CA 1
ATOM 1784 C C . GLU A 1 226 ? -0.851 19.174 -10.343 1.00 76.56 226 GLU A C 1
ATOM 1786 O O . GLU A 1 226 ? -2.013 18.928 -10.683 1.00 76.56 226 GLU A O 1
ATOM 1791 N N . VAL A 1 227 ? -0.033 18.251 -9.852 1.00 83.75 227 VAL A N 1
ATOM 1792 C CA . VAL A 1 227 ? -0.476 16.901 -9.537 1.00 83.75 227 VAL A CA 1
ATOM 1793 C C . VAL A 1 227 ? -1.337 16.992 -8.284 1.00 83.75 227 VAL A C 1
ATOM 1795 O O . VAL A 1 227 ? -0.899 17.524 -7.269 1.00 83.75 227 VAL A O 1
ATOM 1798 N N . ASP A 1 228 ? -2.561 16.481 -8.358 1.00 85.12 228 ASP A N 1
ATOM 1799 C CA . ASP A 1 228 ? -3.442 16.331 -7.202 1.00 85.12 228 ASP A CA 1
ATOM 1800 C C . ASP A 1 228 ? -3.754 14.847 -7.012 1.00 85.12 228 ASP A C 1
ATOM 1802 O O . ASP A 1 228 ? -4.644 14.283 -7.662 1.00 85.12 228 ASP A O 1
ATOM 1806 N N . ILE A 1 229 ? -2.981 14.200 -6.138 1.00 87.69 229 ILE A N 1
ATOM 1807 C CA . ILE A 1 229 ? -3.123 12.764 -5.892 1.00 87.69 229 ILE A CA 1
ATOM 1808 C C . ILE A 1 229 ? -4.385 12.429 -5.098 1.00 87.69 229 ILE A C 1
ATOM 1810 O O . ILE A 1 229 ? -4.842 11.291 -5.169 1.00 87.69 229 ILE A O 1
ATOM 1814 N N . SER A 1 230 ? -4.996 13.396 -4.402 1.00 85.00 230 SER A N 1
ATOM 1815 C CA . SER A 1 230 ? -6.209 13.167 -3.602 1.00 85.00 230 SER A CA 1
ATOM 1816 C C . SER A 1 230 ? -7.398 12.717 -4.460 1.00 85.00 230 SER A C 1
ATOM 1818 O O . SER A 1 230 ? -8.300 12.024 -3.990 1.00 85.00 230 SER A O 1
ATOM 1820 N N . THR A 1 231 ? -7.363 13.062 -5.749 1.00 84.06 231 THR A N 1
ATOM 1821 C CA . THR A 1 231 ? -8.385 12.705 -6.737 1.00 84.06 231 THR A CA 1
ATOM 1822 C C . THR A 1 231 ? -8.186 11.324 -7.360 1.00 84.06 231 THR A C 1
ATOM 1824 O O . THR A 1 231 ? -9.077 10.848 -8.068 1.00 84.06 231 THR A O 1
ATOM 1827 N N . TYR A 1 232 ? -7.046 10.663 -7.121 1.00 88.81 232 TYR A N 1
ATOM 1828 C CA . TYR A 1 232 ? -6.778 9.356 -7.713 1.00 88.81 232 TYR A CA 1
ATOM 1829 C C . TYR A 1 232 ? -7.749 8.304 -7.141 1.00 88.81 232 TYR A C 1
ATOM 1831 O O . TYR A 1 232 ? -7.807 8.116 -5.922 1.00 88.81 232 TYR A O 1
ATOM 1839 N N . PRO A 1 233 ? -8.546 7.610 -7.971 1.00 90.31 233 PRO A N 1
ATOM 1840 C CA . PRO A 1 233 ? -9.609 6.755 -7.457 1.00 90.31 233 PRO A CA 1
ATOM 1841 C C . PRO A 1 233 ? -9.057 5.489 -6.791 1.00 90.31 233 PRO A C 1
ATOM 1843 O O . PRO A 1 233 ? -8.128 4.870 -7.308 1.00 90.31 233 PRO A O 1
ATOM 1846 N N . TYR A 1 234 ? -9.664 5.059 -5.688 1.00 92.75 234 TYR A N 1
ATOM 1847 C CA . TYR A 1 234 ? -9.383 3.747 -5.103 1.00 92.75 234 TYR A CA 1
ATOM 1848 C C . TYR A 1 234 ? -9.987 2.630 -5.961 1.00 92.75 234 TYR A C 1
ATOM 1850 O O . TYR A 1 234 ? -11.041 2.815 -6.562 1.00 92.75 234 TYR A O 1
ATOM 1858 N N . LEU A 1 235 ? -9.314 1.490 -6.060 1.00 91.75 235 LEU A N 1
ATOM 1859 C CA . LEU A 1 235 ? -9.763 0.246 -6.671 1.00 91.75 235 LEU A CA 1
ATOM 1860 C C . LEU A 1 235 ? -11.082 -0.245 -6.102 1.00 91.75 235 LEU A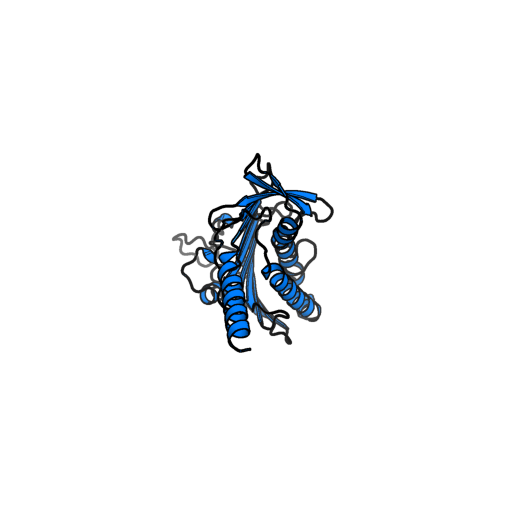 C 1
ATOM 1862 O O . LEU A 1 235 ? -11.964 -0.579 -6.889 1.00 91.75 235 LEU A O 1
ATOM 1866 N N . ARG A 1 236 ? -11.239 -0.242 -4.775 1.00 89.69 236 ARG A N 1
ATOM 1867 C CA . ARG A 1 236 ? -12.470 -0.698 -4.117 1.00 89.69 236 ARG A CA 1
ATOM 1868 C C . ARG A 1 236 ? -13.720 0.071 -4.550 1.00 89.69 236 ARG A C 1
ATOM 1870 O O . ARG A 1 236 ? -14.817 -0.480 -4.557 1.00 89.69 236 ARG A O 1
ATOM 1877 N N . ASP A 1 237 ? -13.544 1.319 -4.990 1.00 88.19 237 ASP A N 1
ATOM 1878 C CA . ASP A 1 237 ? -14.623 2.180 -5.486 1.00 88.19 237 ASP A CA 1
ATOM 1879 C C . ASP A 1 237 ? -14.832 2.066 -7.011 1.00 88.19 237 ASP A C 1
ATOM 1881 O O . ASP A 1 237 ? -15.761 2.660 -7.574 1.00 88.19 237 ASP A O 1
ATOM 1885 N N . ARG A 1 238 ? -13.973 1.325 -7.725 1.00 82.88 238 ARG A N 1
ATOM 1886 C CA . ARG A 1 238 ? -14.066 1.148 -9.180 1.00 82.88 238 ARG A CA 1
ATOM 1887 C C . ARG A 1 238 ? -15.031 0.018 -9.523 1.00 82.88 238 ARG A C 1
ATOM 1889 O O . ARG A 1 238 ? -15.110 -1.014 -8.876 1.00 82.88 238 ARG A O 1
ATOM 1896 N N . THR A 1 239 ? -15.710 0.180 -10.654 1.00 80.69 239 THR A N 1
ATOM 1897 C CA . THR A 1 239 ? -16.512 -0.887 -11.289 1.00 80.69 239 THR A CA 1
ATOM 1898 C C . THR A 1 239 ? -15.716 -1.675 -12.337 1.00 80.69 239 THR A C 1
ATOM 1900 O O . THR A 1 239 ? -16.292 -2.383 -13.162 1.00 80.69 239 THR A O 1
ATOM 1903 N N . VAL A 1 240 ? -14.391 -1.511 -12.343 1.00 84.12 240 VAL A N 1
ATOM 1904 C CA . VAL A 1 240 ? -13.473 -2.084 -13.332 1.00 84.12 240 VAL A CA 1
ATOM 1905 C C . VAL A 1 240 ? -12.787 -3.304 -12.731 1.00 84.12 240 VAL A C 1
ATOM 1907 O O . VAL A 1 240 ? -12.477 -3.325 -11.546 1.00 84.12 240 VAL A O 1
ATOM 1910 N N . ASP A 1 241 ? -12.539 -4.302 -13.571 1.00 91.50 241 ASP A N 1
ATOM 1911 C CA . ASP A 1 241 ? -11.731 -5.472 -13.241 1.00 91.50 241 ASP A CA 1
ATOM 1912 C C . ASP A 1 241 ? -10.320 -5.065 -12.738 1.00 91.50 241 ASP A C 1
ATOM 1914 O O . ASP A 1 241 ? -9.633 -4.309 -13.439 1.00 91.50 241 ASP A O 1
ATOM 1918 N N . PRO A 1 242 ? -9.875 -5.528 -11.550 1.00 93.69 242 PRO A N 1
ATOM 1919 C CA . PRO A 1 242 ? -8.597 -5.115 -10.961 1.00 93.69 242 PRO A CA 1
ATOM 1920 C C . PRO A 1 242 ? -7.371 -5.406 -11.832 1.00 93.69 242 PRO A C 1
ATOM 1922 O O . PRO A 1 242 ? -6.481 -4.561 -11.916 1.00 93.69 242 PRO A O 1
ATOM 1925 N N . ASP A 1 243 ? -7.336 -6.538 -12.543 1.00 93.81 243 ASP A N 1
ATOM 1926 C CA . ASP A 1 243 ? -6.247 -6.847 -13.481 1.00 93.81 243 ASP A CA 1
ATOM 1927 C C . ASP A 1 243 ? -6.212 -5.858 -14.646 1.00 93.81 243 ASP A C 1
ATOM 1929 O O . ASP A 1 243 ? -5.152 -5.352 -15.015 1.00 93.81 243 ASP A O 1
ATOM 1933 N N . SER A 1 244 ? -7.377 -5.541 -15.210 1.00 93.25 244 SER A N 1
ATOM 1934 C CA . SER A 1 244 ? -7.495 -4.560 -16.289 1.00 93.25 244 SER A CA 1
ATOM 1935 C C . SER A 1 244 ? -7.033 -3.166 -15.856 1.00 93.25 244 SER A C 1
ATOM 1937 O O . SER A 1 244 ? -6.426 -2.451 -16.652 1.00 93.25 244 SER A O 1
ATOM 1939 N N . TRP A 1 245 ? -7.293 -2.770 -14.605 1.00 93.25 245 TRP A N 1
ATOM 1940 C CA . TRP A 1 245 ? -6.742 -1.533 -14.048 1.00 93.25 245 TRP A CA 1
ATOM 1941 C C . TRP A 1 245 ? -5.228 -1.613 -13.846 1.00 93.25 245 TRP A C 1
ATOM 1943 O O . TRP A 1 245 ? -4.521 -0.683 -14.232 1.00 93.25 245 TRP A O 1
ATOM 1953 N N . TYR A 1 246 ? -4.745 -2.704 -13.251 1.00 93.25 246 TYR A N 1
ATOM 1954 C CA . TYR A 1 246 ? -3.331 -2.897 -12.940 1.00 93.25 246 TYR A CA 1
ATOM 1955 C C . TYR A 1 246 ? -2.472 -2.828 -14.209 1.00 93.25 246 TYR A C 1
ATOM 1957 O O . TYR A 1 246 ? -1.437 -2.169 -14.223 1.00 93.25 246 TYR A O 1
ATOM 1965 N N . MET A 1 247 ? -2.945 -3.445 -15.297 1.00 90.69 247 MET A N 1
ATOM 1966 C CA . MET A 1 247 ? -2.284 -3.426 -16.604 1.00 90.69 247 MET A CA 1
ATOM 1967 C C . MET A 1 247 ? -2.434 -2.096 -17.361 1.00 90.69 247 MET A C 1
ATOM 1969 O O . MET A 1 247 ? -1.725 -1.880 -18.344 1.00 90.69 247 MET A O 1
ATOM 1973 N N . ASN A 1 248 ? -3.364 -1.217 -16.971 1.00 90.19 248 ASN A N 1
ATOM 1974 C CA . ASN A 1 248 ? -3.486 0.102 -17.587 1.00 90.19 248 ASN A CA 1
ATOM 1975 C C . ASN A 1 248 ? -2.420 1.031 -16.996 1.00 90.19 248 ASN A C 1
ATOM 1977 O O . ASN A 1 248 ? -2.433 1.306 -15.799 1.00 90.19 248 ASN A O 1
ATOM 1981 N N . LEU A 1 249 ? -1.533 1.546 -17.847 1.00 87.50 249 LEU A N 1
ATOM 1982 C CA . LEU A 1 249 ? -0.425 2.421 -17.457 1.00 87.50 249 LEU A CA 1
ATOM 1983 C C . LEU A 1 249 ? -0.521 3.816 -18.093 1.00 87.50 249 LEU A C 1
ATOM 1985 O O . LEU A 1 249 ? 0.482 4.518 -18.173 1.00 87.50 249 LEU A O 1
ATOM 1989 N N . ASP A 1 250 ? -1.713 4.227 -18.542 1.00 85.56 250 ASP A N 1
ATOM 1990 C CA . ASP A 1 250 ? -1.951 5.526 -19.197 1.00 85.56 250 ASP A CA 1
ATOM 1991 C C . ASP A 1 250 ? -1.636 6.720 -18.272 1.00 85.56 250 ASP A C 1
ATOM 1993 O O . ASP A 1 250 ? -1.433 7.844 -18.728 1.00 85.56 250 ASP A O 1
ATOM 1997 N N . ASP A 1 251 ? -1.618 6.483 -16.961 1.00 82.50 251 ASP A N 1
ATOM 1998 C CA . ASP A 1 251 ? -1.308 7.443 -15.905 1.00 82.50 251 ASP A CA 1
ATOM 1999 C C . ASP A 1 251 ? 0.175 7.446 -15.482 1.00 82.50 251 ASP A C 1
ATOM 2001 O O . ASP A 1 251 ? 0.582 8.324 -14.714 1.00 82.50 251 ASP A O 1
ATOM 2005 N N . MET A 1 252 ? 0.988 6.505 -15.979 1.00 86.44 252 MET A N 1
ATOM 2006 C CA . MET A 1 252 ? 2.381 6.307 -15.569 1.00 86.44 252 MET A CA 1
ATOM 2007 C C . MET A 1 252 ? 3.375 6.633 -16.691 1.00 86.44 252 MET A C 1
ATOM 2009 O O . MET A 1 252 ? 3.346 6.046 -17.771 1.00 86.44 252 MET A O 1
ATOM 2013 N N . TYR A 1 253 ? 4.333 7.507 -16.396 1.00 83.75 253 TYR A N 1
ATOM 2014 C CA . TYR A 1 253 ? 5.455 7.879 -17.263 1.00 83.75 253 TYR A CA 1
ATOM 2015 C C . TYR A 1 253 ? 6.766 7.336 -16.714 1.00 83.75 253 TYR A C 1
ATOM 2017 O O . TYR A 1 253 ? 6.968 7.412 -15.506 1.00 83.75 253 TYR A O 1
ATOM 2025 N N . GLU A 1 254 ? 7.672 6.911 -17.604 1.00 74.31 254 GLU A N 1
ATOM 2026 C CA . GLU A 1 254 ? 8.976 6.307 -17.263 1.00 74.31 254 GLU A CA 1
ATOM 2027 C C . GLU A 1 254 ? 8.793 5.082 -16.363 1.00 74.31 254 GLU A C 1
ATOM 2029 O O . GLU A 1 254 ? 8.620 5.199 -15.156 1.00 74.31 254 GLU A O 1
ATOM 2034 N N . GLN A 1 255 ? 8.766 3.895 -16.965 1.00 85.00 255 GLN A N 1
ATOM 2035 C CA . GLN A 1 255 ? 8.256 2.708 -16.290 1.00 85.00 255 GLN A CA 1
ATOM 2036 C C . GLN A 1 255 ? 9.343 1.655 -16.100 1.00 85.00 255 GLN A C 1
ATOM 2038 O O . GLN A 1 255 ? 10.089 1.321 -17.022 1.00 85.00 255 GLN A O 1
ATOM 2043 N N . ILE A 1 256 ? 9.364 1.075 -14.909 1.00 91.69 256 ILE A N 1
ATOM 2044 C CA . ILE A 1 256 ? 10.069 -0.159 -14.595 1.00 91.69 256 ILE A CA 1
ATOM 2045 C C . ILE A 1 256 ? 9.014 -1.200 -14.272 1.00 91.69 256 ILE A C 1
ATOM 2047 O O . ILE A 1 256 ? 8.147 -0.970 -13.430 1.00 91.69 256 ILE A O 1
ATOM 2051 N N . ASN A 1 257 ? 9.090 -2.331 -14.959 1.00 93.94 257 ASN A N 1
ATOM 2052 C CA . ASN A 1 257 ? 8.310 -3.514 -14.645 1.00 93.94 257 ASN A CA 1
ATOM 2053 C C . ASN A 1 257 ? 9.182 -4.483 -13.849 1.00 93.94 257 ASN A C 1
ATOM 2055 O O . ASN A 1 257 ? 10.280 -4.812 -14.300 1.00 93.94 257 ASN A O 1
ATOM 2059 N N . ILE A 1 258 ? 8.693 -4.942 -12.704 1.00 94.81 258 ILE A N 1
ATOM 2060 C CA . ILE A 1 258 ? 9.328 -5.972 -11.887 1.00 94.81 258 ILE A CA 1
ATOM 2061 C C . ILE A 1 258 ? 8.384 -7.162 -11.798 1.00 94.81 258 ILE A C 1
ATOM 2063 O O . ILE A 1 258 ? 7.206 -6.997 -11.485 1.00 94.81 258 ILE A O 1
ATOM 2067 N N . THR A 1 259 ? 8.910 -8.359 -12.031 1.00 96.12 259 THR A N 1
ATOM 2068 C CA . THR A 1 259 ? 8.179 -9.612 -11.836 1.00 96.12 259 THR A CA 1
ATOM 2069 C C . THR A 1 259 ? 8.994 -10.580 -10.997 1.00 96.12 259 THR A C 1
ATOM 2071 O O . THR A 1 259 ? 10.203 -10.715 -11.192 1.00 96.12 259 THR A O 1
ATOM 2074 N N . PHE A 1 260 ? 8.317 -11.278 -10.092 1.00 96.06 260 PHE A N 1
ATOM 2075 C CA . PHE A 1 260 ? 8.880 -12.334 -9.267 1.00 96.06 260 PHE A CA 1
ATOM 2076 C C . PHE A 1 260 ? 7.919 -13.524 -9.208 1.00 96.06 260 PHE A C 1
ATOM 2078 O O . PHE A 1 260 ? 6.751 -13.348 -8.875 1.00 96.06 260 PHE A O 1
ATOM 2085 N N . ASP A 1 261 ? 8.404 -14.725 -9.531 1.00 94.81 261 ASP A N 1
ATOM 2086 C CA . ASP A 1 261 ? 7.595 -15.959 -9.591 1.00 94.81 261 ASP A CA 1
ATOM 2087 C C . ASP A 1 261 ? 7.882 -16.956 -8.447 1.00 94.81 261 ASP A C 1
ATOM 2089 O O . ASP A 1 261 ? 7.664 -18.165 -8.567 1.00 94.81 261 ASP A O 1
ATOM 2093 N N . GLY A 1 262 ? 8.461 -16.467 -7.347 1.00 91.06 262 GLY A N 1
ATOM 2094 C CA . GLY A 1 262 ? 8.969 -17.299 -6.254 1.00 91.06 262 GLY A CA 1
ATOM 2095 C C . GLY A 1 262 ? 10.402 -17.803 -6.474 1.00 91.06 262 GLY A C 1
ATOM 2096 O O . GLY A 1 262 ? 11.047 -18.257 -5.527 1.00 91.06 262 GLY A O 1
ATOM 2097 N N . THR A 1 263 ? 10.934 -17.732 -7.701 1.00 90.94 263 THR A N 1
ATOM 2098 C CA . THR A 1 263 ? 12.285 -18.231 -8.019 1.00 90.94 263 THR A CA 1
ATOM 2099 C C . THR A 1 263 ? 13.129 -17.280 -8.851 1.00 90.94 263 THR A C 1
ATOM 2101 O O . THR A 1 263 ? 14.336 -17.177 -8.625 1.00 90.94 263 THR A O 1
ATOM 2104 N N . LEU A 1 264 ? 12.517 -16.605 -9.814 1.00 93.38 264 LEU A N 1
ATOM 2105 C CA . LEU A 1 264 ? 13.165 -15.720 -10.757 1.00 93.38 264 LEU A CA 1
ATOM 2106 C C . LEU A 1 264 ? 12.693 -14.296 -10.499 1.00 93.38 264 LEU A C 1
ATOM 2108 O O . LEU A 1 264 ? 11.495 -14.035 -10.449 1.00 93.38 264 LEU A O 1
ATOM 2112 N N . PHE A 1 265 ? 13.655 -13.393 -10.352 1.00 95.81 265 PHE A N 1
ATOM 2113 C CA . PHE A 1 265 ? 13.437 -11.956 -10.318 1.00 95.81 265 PHE A CA 1
ATOM 2114 C C . PHE A 1 265 ? 13.816 -11.375 -11.677 1.00 95.81 265 PHE A C 1
ATOM 2116 O O . PHE A 1 265 ? 14.906 -11.645 -12.181 1.00 95.81 265 PHE A O 1
ATOM 2123 N N . GLU A 1 266 ? 12.929 -10.579 -12.264 1.00 94.94 266 GLU A N 1
ATOM 2124 C CA . GLU A 1 266 ? 13.211 -9.830 -13.484 1.00 94.94 266 GLU A CA 1
ATOM 2125 C C . GLU A 1 266 ? 12.792 -8.375 -13.300 1.00 94.94 266 GLU A C 1
ATOM 2127 O O . GLU A 1 266 ? 11.674 -8.090 -12.873 1.00 94.94 266 GLU A O 1
ATOM 2132 N N . ALA A 1 267 ? 13.675 -7.452 -13.677 1.00 93.38 267 ALA A N 1
ATOM 2133 C CA . ALA A 1 267 ? 13.377 -6.031 -13.772 1.00 93.38 267 ALA A CA 1
ATOM 2134 C C . ALA A 1 267 ? 13.651 -5.548 -15.200 1.00 93.38 267 ALA A C 1
ATOM 2136 O O . ALA A 1 267 ? 14.728 -5.771 -15.752 1.00 93.38 267 ALA A O 1
ATOM 2137 N N . THR A 1 268 ? 12.667 -4.894 -15.814 1.00 91.00 268 THR A N 1
ATOM 2138 C CA . THR A 1 268 ? 12.749 -4.393 -17.190 1.00 91.00 268 THR A CA 1
ATOM 2139 C C . THR A 1 268 ? 12.369 -2.921 -17.242 1.00 91.00 268 THR A C 1
ATOM 2141 O O . THR A 1 268 ? 11.278 -2.542 -16.817 1.00 91.00 268 THR A O 1
ATOM 2144 N N . GLU A 1 269 ? 13.234 -2.096 -17.830 1.00 85.94 269 GLU A N 1
ATOM 2145 C CA . GLU A 1 269 ? 12.887 -0.724 -18.198 1.00 85.94 269 GLU A CA 1
ATOM 2146 C C . GLU A 1 269 ? 11.992 -0.734 -19.441 1.00 85.94 269 GLU A C 1
ATOM 2148 O O . GLU A 1 269 ? 12.374 -1.199 -20.520 1.00 85.94 269 GLU A O 1
ATOM 2153 N N . LEU A 1 270 ? 10.783 -0.208 -19.295 1.00 76.62 270 LEU A 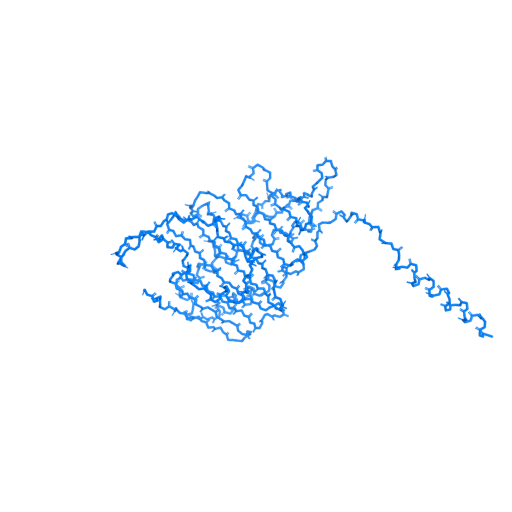N 1
ATOM 2154 C CA . LEU A 1 270 ? 9.867 0.008 -20.399 1.00 76.62 270 LEU A CA 1
ATOM 2155 C C . LEU A 1 270 ? 10.159 1.399 -20.963 1.00 76.62 270 LEU A C 1
ATOM 2157 O O . LEU A 1 270 ? 9.867 2.421 -20.339 1.00 76.62 270 LEU A O 1
ATOM 2161 N N . MET A 1 271 ? 10.756 1.455 -22.157 1.00 59.19 271 MET A N 1
ATOM 2162 C CA . MET A 1 271 ? 10.912 2.727 -22.860 1.00 59.19 271 MET A CA 1
ATOM 2163 C C . MET A 1 271 ? 9.521 3.289 -23.156 1.00 59.19 271 MET A C 1
ATOM 2165 O O . MET A 1 271 ? 8.785 2.720 -23.964 1.00 59.19 271 MET A O 1
ATOM 2169 N N . GLY A 1 272 ? 9.165 4.387 -22.483 1.00 53.19 272 GLY A N 1
ATOM 2170 C CA . GLY A 1 272 ? 7.884 5.056 -22.668 1.00 53.19 272 GLY A CA 1
ATOM 2171 C C . GLY A 1 272 ? 7.662 5.367 -24.145 1.00 53.19 272 GLY A C 1
ATOM 2172 O O . GLY A 1 272 ? 8.487 6.026 -24.783 1.00 53.19 272 GLY A O 1
ATOM 2173 N N . VAL A 1 273 ? 6.567 4.859 -24.708 1.00 41.88 273 VAL A N 1
ATOM 2174 C CA . VAL A 1 273 ? 6.115 5.297 -26.027 1.00 41.88 273 VAL A CA 1
ATOM 2175 C C . VAL A 1 273 ? 5.566 6.707 -25.827 1.00 41.88 273 VAL A C 1
ATOM 2177 O O . VAL A 1 273 ? 4.543 6.872 -25.167 1.00 41.88 273 VAL A O 1
ATOM 2180 N N . MET A 1 274 ? 6.310 7.704 -26.314 1.00 40.62 274 MET A N 1
ATOM 2181 C CA . MET A 1 274 ? 5.877 9.107 -26.364 1.00 40.62 274 MET A CA 1
ATOM 2182 C C . MET A 1 274 ? 4.619 9.277 -27.214 1.00 40.62 274 MET A C 1
ATOM 2184 O O . MET A 1 274 ? 4.550 8.631 -28.289 1.00 40.62 274 MET A O 1
#

Foldseek 3Di:
DVVVVVVVVVVVVVVVVVVVDDPDPDPPQFDDDLVLLVLLVLALVLQLVQQVVDPVNCPDPCNCCQNNVLPNQSLLVNLVSCVVVQQRVAWGQDPVVQWTWGWAADSNHNVDIAIWIWHDDPFWIWIDGPPDPFWTKIQGNVFSKIWTFGHFDQASVTWTWTKMWTDDDQKIWMKIWTGNDQQKTKIKTKMWGSDVPTQKIKMKTAIFFDFDPDVDPDPPDTDTGRDDCVPPDDPVPDPDDRVVVSPDCVRGDFIWMWIGRSPDTDIDTDDDDD

Secondary structure (DSSP, 8-state):
-HHHHHHHHHHHHHHHHHTS--------SSPPP-THHHHHHHHHHHHHHHHHH-TTTTTSHHHHHHH-TTT-HHHHHHHHHHHHHHHHHH-EEETTTTEEEEEEE-SS-TTSEEEEEEEE-SS-EEEEETT-SSEEEEEEGGGTEEEEEE---SSTTS-EEEEEEEEETTEEEEEEEEESSSS-EEEEEEEEESSSS-S-EEEEEEEE--B---S---TT-PPBPPP-GGGSPPGGG--S-HHHHHT--TTEEEEEEEEE-SS-EEEEEE----

pLDDT: mean 82.17, std 15.25, range [29.73, 96.69]